Protein AF-A0A1L3GST9-F1 (afdb_monomer)

Structure (mmCIF, N/CA/C/O backbone):
data_AF-A0A1L3GST9-F1
#
_entry.id   AF-A0A1L3GST9-F1
#
loop_
_atom_site.group_PDB
_atom_site.id
_atom_site.type_symbol
_atom_site.label_atom_id
_atom_site.label_alt_id
_atom_site.label_comp_id
_atom_site.label_asym_id
_atom_site.label_entity_id
_atom_site.label_seq_id
_atom_site.pdbx_PDB_ins_code
_atom_site.Cartn_x
_atom_site.Cartn_y
_atom_site.Cartn_z
_atom_site.occupancy
_atom_site.B_iso_or_equiv
_atom_site.auth_seq_id
_atom_site.auth_comp_id
_atom_site.auth_asym_id
_atom_site.auth_atom_id
_atom_site.pdbx_PDB_model_num
ATOM 1 N N . MET A 1 1 ? -73.552 -13.296 5.501 1.00 40.88 1 MET A N 1
ATOM 2 C CA . MET A 1 1 ? -72.297 -13.617 6.213 1.00 40.88 1 MET A CA 1
ATOM 3 C C . MET A 1 1 ? -71.156 -13.003 5.414 1.00 40.88 1 MET A C 1
ATOM 5 O O . MET A 1 1 ? -70.716 -13.596 4.442 1.00 40.88 1 MET A O 1
ATOM 9 N N . LEU A 1 2 ? -70.799 -11.754 5.726 1.00 37.47 2 LEU A N 1
ATOM 10 C CA . LEU A 1 2 ? -69.768 -10.980 5.027 1.00 37.47 2 LEU A CA 1
ATOM 11 C C . LEU A 1 2 ? -68.580 -10.862 5.994 1.00 37.47 2 LEU A C 1
ATOM 13 O O . LEU A 1 2 ? -68.725 -10.258 7.054 1.00 37.47 2 LEU A O 1
ATOM 17 N N . PHE A 1 3 ? -67.454 -11.507 5.686 1.00 41.34 3 PHE A N 1
ATOM 18 C CA . PHE A 1 3 ? -66.240 -11.423 6.501 1.00 41.34 3 PHE A CA 1
ATOM 19 C C . PHE A 1 3 ? -65.497 -10.120 6.185 1.00 41.34 3 PHE A C 1
ATOM 21 O O . PHE A 1 3 ? -65.049 -9.914 5.059 1.00 41.34 3 PHE A O 1
ATOM 28 N N . LEU A 1 4 ? -65.355 -9.255 7.191 1.00 44.59 4 LEU A N 1
ATOM 29 C CA . LEU A 1 4 ? -64.381 -8.166 7.203 1.00 44.59 4 LEU A CA 1
ATOM 30 C C . LEU A 1 4 ? -62.988 -8.781 7.389 1.00 44.59 4 LEU A C 1
ATOM 32 O O . LEU A 1 4 ? -62.712 -9.386 8.423 1.00 44.59 4 LEU A O 1
ATOM 36 N N . ILE A 1 5 ? -62.127 -8.658 6.379 1.00 48.44 5 ILE A N 1
ATOM 37 C CA . ILE A 1 5 ? -60.705 -8.987 6.508 1.00 48.44 5 ILE A CA 1
ATOM 38 C C . ILE A 1 5 ? -60.029 -7.782 7.157 1.00 48.44 5 ILE A C 1
ATOM 40 O O . ILE A 1 5 ? -59.887 -6.726 6.544 1.00 48.44 5 ILE A O 1
ATOM 44 N N . ASP A 1 6 ? -59.643 -7.958 8.414 1.00 48.09 6 ASP A N 1
ATOM 45 C CA . ASP A 1 6 ? -58.938 -6.969 9.218 1.00 48.09 6 ASP A CA 1
ATOM 46 C C . ASP A 1 6 ? -57.454 -6.955 8.803 1.00 48.09 6 ASP A C 1
ATOM 48 O O . ASP A 1 6 ? -56.674 -7.851 9.141 1.00 48.09 6 ASP A O 1
ATOM 52 N N . PHE A 1 7 ? -57.065 -5.980 7.980 1.00 50.00 7 PHE A N 1
ATOM 53 C CA . PHE A 1 7 ? -55.691 -5.842 7.496 1.00 50.00 7 PHE A CA 1
ATOM 54 C C . PHE A 1 7 ? -54.840 -5.151 8.570 1.00 50.00 7 PHE A C 1
ATOM 56 O O . PHE A 1 7 ? -54.807 -3.925 8.672 1.00 50.00 7 PHE A O 1
ATOM 63 N N . LYS A 1 8 ? -54.114 -5.933 9.378 1.00 48.69 8 LYS A N 1
ATOM 64 C CA . LYS A 1 8 ? -53.046 -5.395 10.235 1.00 48.69 8 LYS A CA 1
ATOM 65 C C . LYS A 1 8 ? -51.808 -5.099 9.379 1.00 48.69 8 LYS A C 1
ATOM 67 O O . LYS A 1 8 ? -51.246 -6.039 8.815 1.00 48.69 8 LYS A O 1
ATOM 72 N N . PRO A 1 9 ? -51.334 -3.843 9.288 1.00 52.81 9 PRO A N 1
ATOM 73 C CA . PRO A 1 9 ? -50.080 -3.560 8.607 1.00 52.81 9 PRO A CA 1
ATOM 74 C C . PRO A 1 9 ? -48.934 -4.252 9.353 1.00 52.81 9 PRO A C 1
ATOM 76 O O . PRO A 1 9 ? -48.746 -4.064 10.557 1.00 52.81 9 PRO A O 1
ATOM 79 N N . SER A 1 10 ? -48.184 -5.087 8.631 1.00 56.25 10 SER A N 1
ATOM 80 C CA . SER A 1 10 ? -46.943 -5.682 9.123 1.00 56.25 10 SER A CA 1
ATOM 81 C C . SER A 1 10 ? -45.974 -4.560 9.498 1.00 56.25 10 SER A C 1
ATOM 83 O O . SER A 1 10 ? -45.770 -3.636 8.707 1.00 56.25 10 SER A O 1
ATOM 85 N N . LYS A 1 11 ? -45.395 -4.622 10.705 1.00 52.72 11 LYS A N 1
ATOM 86 C CA . LYS A 1 11 ? -44.333 -3.705 11.135 1.00 52.72 11 LYS A CA 1
ATOM 87 C C . LYS A 1 11 ? -43.232 -3.732 10.077 1.00 52.72 11 LYS A C 1
ATOM 89 O O . LYS A 1 11 ? -42.603 -4.767 9.872 1.00 52.72 11 LYS A O 1
ATOM 94 N N . ILE A 1 12 ? -43.015 -2.598 9.411 1.00 55.97 12 ILE A N 1
ATOM 95 C CA . ILE A 1 12 ? -41.838 -2.376 8.573 1.00 55.97 12 ILE A CA 1
ATOM 96 C C . ILE A 1 12 ? -40.638 -2.666 9.475 1.00 55.97 12 ILE A C 1
ATOM 98 O O . ILE A 1 12 ? -40.471 -1.999 10.495 1.00 55.97 12 ILE A O 1
ATOM 102 N N . ALA A 1 13 ? -39.871 -3.712 9.163 1.00 54.25 13 ALA A N 1
ATOM 103 C CA . ALA A 1 13 ? -38.639 -4.002 9.878 1.00 54.25 13 ALA A CA 1
ATOM 104 C C . ALA A 1 13 ? -37.760 -2.751 9.791 1.00 54.25 13 ALA A C 1
ATOM 106 O O . ALA A 1 13 ? -37.433 -2.311 8.688 1.00 54.25 13 ALA A O 1
ATOM 107 N N . GLU A 1 14 ? -37.442 -2.148 10.938 1.00 47.62 14 GLU A N 1
ATOM 108 C CA . GLU A 1 14 ? -36.508 -1.029 10.997 1.00 47.62 14 GLU A CA 1
ATOM 109 C C . GLU A 1 14 ? -35.222 -1.465 10.296 1.00 47.62 14 GLU A C 1
ATOM 111 O O . GLU A 1 14 ? -34.584 -2.448 10.680 1.00 47.62 14 GLU A O 1
ATOM 116 N N . SER A 1 15 ? -34.876 -0.783 9.203 1.00 52.03 15 SER A N 1
ATOM 117 C CA . SER A 1 15 ? -33.619 -1.029 8.514 1.00 52.03 15 SER A CA 1
ATOM 118 C C . SER A 1 15 ? -32.499 -0.734 9.502 1.00 52.03 15 SER A C 1
ATOM 120 O O . SER A 1 15 ? -32.321 0.425 9.880 1.00 52.03 15 SER A O 1
ATOM 122 N N . VAL A 1 16 ? -31.766 -1.765 9.932 1.00 54.88 16 VAL A N 1
ATOM 123 C CA . VAL A 1 16 ? -30.568 -1.592 10.760 1.00 54.88 16 VAL A CA 1
ATOM 124 C C . VAL A 1 16 ? -29.688 -0.543 10.072 1.00 54.88 16 VAL A C 1
ATOM 126 O O . VAL A 1 16 ? -29.332 -0.747 8.906 1.00 54.88 16 VAL A O 1
ATOM 129 N N . PRO A 1 17 ? -29.373 0.592 10.726 1.00 61.78 17 PRO A N 1
ATOM 130 C CA . PRO A 1 17 ? -28.558 1.625 10.111 1.00 61.78 17 PRO A CA 1
ATOM 131 C C . PRO A 1 17 ? -27.224 1.016 9.686 1.00 61.78 17 PRO A C 1
ATOM 133 O O . PRO A 1 17 ? -26.491 0.475 10.515 1.00 61.78 17 PRO A O 1
ATOM 136 N N . VAL A 1 18 ? -26.917 1.070 8.388 1.00 77.31 18 VAL A N 1
ATOM 137 C CA . VAL A 1 18 ? -25.622 0.612 7.881 1.00 77.31 18 VAL A CA 1
ATOM 138 C C . VAL A 1 18 ? -24.562 1.519 8.489 1.00 77.31 18 VAL A C 1
ATOM 140 O O . VAL A 1 18 ? -24.526 2.717 8.201 1.00 77.31 18 VAL A O 1
ATOM 143 N N . ARG A 1 19 ? -23.719 0.955 9.356 1.00 87.50 19 ARG A N 1
ATOM 144 C CA . ARG A 1 19 ? -22.627 1.706 9.967 1.00 87.50 19 ARG A CA 1
ATOM 145 C C . ARG A 1 19 ? -21.649 2.179 8.887 1.00 87.50 19 ARG A C 1
ATOM 147 O O . ARG A 1 19 ? -21.351 1.420 7.960 1.00 87.50 19 ARG A O 1
ATOM 154 N N . PRO A 1 20 ? -21.164 3.428 8.965 1.00 94.75 20 PRO A N 1
ATOM 155 C CA . PRO A 1 20 ? -20.139 3.918 8.054 1.00 94.75 20 PRO A CA 1
ATOM 156 C C . PRO A 1 20 ? -18.857 3.103 8.227 1.00 94.75 20 PRO A C 1
ATOM 158 O O . PRO A 1 20 ? -18.405 2.876 9.351 1.00 94.75 20 PRO A O 1
ATOM 161 N N . ARG A 1 21 ? -18.266 2.681 7.108 1.00 96.94 21 ARG A N 1
ATOM 162 C CA . ARG A 1 21 ? -17.076 1.823 7.106 1.00 96.94 21 ARG A CA 1
ATOM 163 C C . ARG A 1 21 ? -15.850 2.584 6.637 1.00 96.94 21 ARG A C 1
ATOM 165 O O . ARG A 1 21 ? -15.916 3.312 5.654 1.00 96.94 21 ARG A O 1
ATOM 172 N N . MET A 1 22 ? -14.708 2.394 7.271 1.00 97.88 22 MET A N 1
ATOM 173 C CA . MET A 1 22 ? -13.450 2.942 6.766 1.00 97.88 22 MET A CA 1
ATOM 174 C C . MET A 1 22 ? -12.370 1.876 6.721 1.00 97.88 22 MET A C 1
ATOM 176 O O . MET A 1 22 ? -12.346 0.986 7.561 1.00 97.88 22 MET A O 1
ATOM 180 N N . ALA A 1 23 ? -11.470 1.980 5.753 1.00 98.62 23 ALA A N 1
ATOM 181 C CA . ALA A 1 23 ? -10.267 1.165 5.707 1.00 98.62 23 ALA A CA 1
ATOM 182 C C . ALA A 1 23 ? -9.056 2.061 5.926 1.00 98.62 23 ALA A C 1
ATOM 184 O O . ALA A 1 23 ? -9.004 3.183 5.415 1.00 98.62 23 ALA A O 1
ATOM 185 N N . ILE A 1 24 ? -8.092 1.554 6.682 1.00 98.81 24 ILE A N 1
ATOM 186 C CA . ILE A 1 24 ? -6.773 2.158 6.831 1.00 98.81 24 ILE A CA 1
ATOM 187 C C . ILE A 1 24 ? -5.774 1.135 6.318 1.00 98.81 24 ILE A C 1
ATOM 189 O O . ILE A 1 24 ? -5.772 -0.010 6.767 1.00 98.81 24 ILE A O 1
ATOM 193 N N . ILE A 1 25 ? -4.948 1.555 5.376 1.00 98.94 25 ILE A N 1
ATOM 194 C CA . ILE A 1 25 ? -3.821 0.791 4.861 1.00 98.94 25 ILE A CA 1
ATOM 195 C C . ILE A 1 25 ? -2.546 1.345 5.494 1.00 98.94 25 ILE A C 1
ATOM 197 O O . ILE A 1 25 ? -2.350 2.561 5.502 1.00 98.94 25 ILE A O 1
ATOM 201 N N . MET A 1 26 ? -1.698 0.449 5.993 1.00 98.88 26 MET A N 1
ATOM 202 C CA . MET A 1 26 ? -0.335 0.764 6.401 1.00 98.88 26 MET A CA 1
ATOM 203 C C . MET A 1 26 ? 0.641 0.321 5.306 1.00 98.88 26 MET A C 1
ATOM 205 O O . MET A 1 26 ? 0.872 -0.880 5.153 1.00 98.88 26 MET A O 1
ATOM 209 N N . ASP A 1 27 ? 1.191 1.286 4.579 1.00 98.88 27 ASP A N 1
ATOM 210 C CA . ASP A 1 27 ? 2.219 1.103 3.552 1.00 98.88 27 ASP A CA 1
ATOM 211 C C . ASP A 1 27 ? 3.613 0.885 4.171 1.00 98.88 27 ASP A C 1
ATOM 213 O O . ASP A 1 27 ? 3.796 0.984 5.382 1.00 98.88 27 ASP A O 1
ATOM 217 N N . ASP A 1 28 ? 4.605 0.573 3.336 1.00 98.56 28 ASP A N 1
ATOM 218 C CA . ASP A 1 28 ? 6.031 0.461 3.691 1.00 98.56 28 ASP A CA 1
ATOM 219 C C . ASP A 1 28 ? 6.388 -0.532 4.817 1.00 98.56 28 ASP A C 1
ATOM 221 O O . ASP A 1 28 ? 7.446 -0.443 5.451 1.00 98.56 28 ASP A O 1
ATOM 225 N N . LEU A 1 29 ? 5.543 -1.534 5.067 1.00 98.75 29 LEU A N 1
ATOM 226 C CA . LEU A 1 29 ? 5.877 -2.609 5.999 1.00 98.75 29 LEU A CA 1
ATOM 227 C C . LEU A 1 29 ? 6.873 -3.605 5.382 1.00 98.75 29 LEU A C 1
ATOM 229 O O . LEU A 1 29 ? 6.988 -3.745 4.165 1.00 98.75 29 LEU A O 1
ATOM 233 N N . GLY A 1 30 ? 7.562 -4.352 6.250 1.00 98.00 30 GLY A N 1
ATOM 234 C CA . GLY A 1 30 ? 8.452 -5.456 5.864 1.00 98.00 30 GLY A CA 1
ATOM 235 C C . GLY A 1 30 ? 9.944 -5.201 6.097 1.00 98.00 30 GLY A C 1
ATOM 236 O O . GLY A 1 30 ? 10.728 -6.149 6.099 1.00 98.00 30 GLY A O 1
ATOM 237 N N . HIS A 1 31 ? 10.361 -3.964 6.380 1.00 97.62 31 HIS A N 1
ATOM 238 C CA . HIS A 1 31 ? 11.748 -3.682 6.781 1.00 97.62 31 HIS A CA 1
ATOM 239 C C . HIS A 1 31 ? 12.118 -4.341 8.115 1.00 97.62 31 HIS A C 1
ATOM 241 O O . HIS A 1 31 ? 13.239 -4.810 8.305 1.00 97.62 31 HIS A O 1
ATOM 247 N N . GLU A 1 32 ? 11.164 -4.384 9.039 1.00 97.69 32 GLU A N 1
ATOM 248 C CA . GLU A 1 32 ? 11.345 -4.832 10.412 1.00 97.69 32 GLU A CA 1
ATOM 249 C C . GLU A 1 32 ? 9.995 -5.337 10.984 1.00 97.69 32 GLU A C 1
ATOM 251 O O . GLU A 1 32 ? 8.976 -5.288 10.294 1.00 97.69 32 GLU A O 1
ATOM 256 N N . THR A 1 33 ? 9.966 -5.896 12.203 1.00 98.25 33 THR A N 1
ATOM 257 C CA . THR A 1 33 ? 8.755 -6.555 12.765 1.00 98.25 33 THR A CA 1
ATOM 258 C C . THR A 1 33 ? 8.060 -5.794 13.900 1.00 98.25 33 THR A C 1
ATOM 260 O O . THR A 1 33 ? 6.928 -6.122 14.249 1.00 98.25 33 THR A O 1
ATOM 263 N N . HIS A 1 34 ? 8.708 -4.805 14.504 1.00 98.19 34 HIS A N 1
ATOM 264 C CA . HIS A 1 34 ? 8.211 -3.967 15.592 1.00 98.19 34 HIS A CA 1
ATOM 265 C C . HIS A 1 34 ? 6.953 -3.188 15.206 1.00 98.19 34 HIS A C 1
ATOM 267 O O . HIS A 1 34 ? 5.980 -3.216 15.958 1.00 98.19 34 HIS A O 1
ATOM 273 N N . SER A 1 35 ? 6.928 -2.553 14.034 1.00 97.69 35 SER A N 1
ATOM 274 C CA . SER A 1 35 ? 5.760 -1.809 13.545 1.00 97.69 35 SER A CA 1
ATOM 275 C C . SER A 1 35 ? 4.567 -2.736 13.339 1.00 97.69 35 SER A C 1
ATOM 277 O O . SER A 1 35 ? 3.457 -2.432 13.769 1.00 97.69 35 SER A O 1
ATOM 279 N N . ALA A 1 36 ? 4.813 -3.922 12.773 1.00 98.00 36 ALA A N 1
ATOM 280 C CA . ALA A 1 36 ? 3.795 -4.955 12.606 1.00 98.00 36 ALA A CA 1
ATOM 281 C C . ALA A 1 36 ? 3.218 -5.422 13.954 1.00 98.00 36 ALA A C 1
ATOM 283 O O . ALA A 1 36 ? 2.001 -5.480 14.113 1.00 98.00 36 ALA A O 1
ATOM 284 N N . LYS A 1 37 ? 4.078 -5.695 14.947 1.00 98.50 37 LYS A N 1
ATOM 2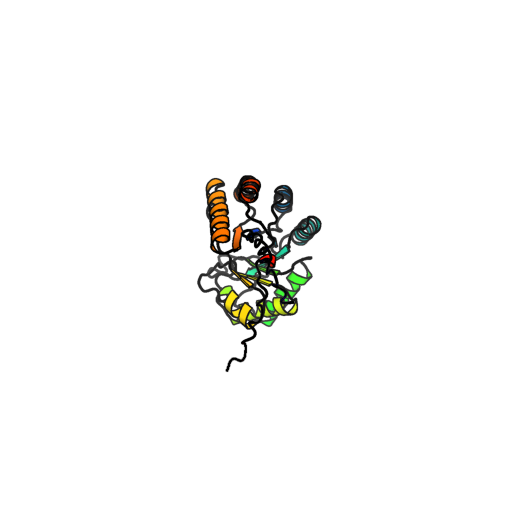85 C CA . LYS A 1 37 ? 3.653 -6.058 16.312 1.00 98.50 37 LYS A CA 1
ATOM 286 C C . LYS A 1 37 ? 2.858 -4.935 16.971 1.00 98.50 37 LYS A C 1
ATOM 288 O O . LYS A 1 37 ? 1.790 -5.178 17.512 1.00 98.50 37 LYS A O 1
ATOM 293 N N . THR A 1 38 ? 3.326 -3.697 16.838 1.00 98.12 38 THR A N 1
ATOM 294 C CA . THR A 1 38 ? 2.656 -2.527 17.415 1.00 98.12 38 THR A CA 1
ATOM 295 C C . THR A 1 38 ? 1.265 -2.323 16.817 1.00 98.12 38 THR A C 1
ATOM 297 O O . THR A 1 38 ? 0.331 -2.006 17.547 1.00 98.12 38 THR A O 1
ATOM 300 N N . LEU A 1 39 ? 1.097 -2.538 15.510 1.00 97.69 39 LEU A N 1
ATOM 301 C CA . LEU A 1 39 ? -0.210 -2.495 14.849 1.00 97.69 39 LEU A CA 1
ATOM 302 C C . LEU A 1 39 ? -1.167 -3.578 15.343 1.00 97.69 39 LEU A C 1
ATOM 304 O O . LEU A 1 39 ? -2.350 -3.296 15.546 1.00 97.69 39 LEU A O 1
ATOM 308 N N . ILE A 1 40 ? -0.654 -4.787 15.563 1.00 97.88 40 ILE A N 1
ATOM 309 C CA . ILE A 1 40 ? -1.420 -5.890 16.152 1.00 97.88 40 ILE A CA 1
ATOM 310 C C . ILE A 1 40 ? -1.867 -5.520 17.574 1.00 97.88 40 ILE A C 1
ATOM 312 O O . ILE A 1 40 ? -3.043 -5.664 17.907 1.00 97.88 40 ILE A O 1
ATOM 316 N N . ASP A 1 41 ? -0.975 -4.933 18.373 1.00 97.69 41 ASP A N 1
ATOM 317 C CA . ASP A 1 41 ? -1.270 -4.497 19.744 1.00 97.69 41 ASP A CA 1
ATOM 318 C C . ASP A 1 41 ? -2.283 -3.339 19.814 1.00 97.69 41 ASP A C 1
ATOM 320 O O . ASP A 1 41 ? -2.941 -3.152 20.836 1.00 97.69 41 ASP A O 1
ATOM 324 N N . ILE A 1 42 ? -2.418 -2.532 18.754 1.00 96.88 42 ILE A N 1
ATOM 325 C CA . ILE A 1 42 ? -3.437 -1.469 18.666 1.00 96.88 42 ILE A CA 1
ATOM 326 C C . ILE A 1 42 ? -4.846 -2.063 18.457 1.00 96.88 42 ILE A C 1
ATOM 328 O O . ILE A 1 42 ? -5.845 -1.411 18.776 1.00 96.88 42 ILE A O 1
ATOM 332 N N . GLN A 1 43 ? -4.950 -3.301 17.955 1.00 95.00 43 GLN A N 1
ATOM 333 C CA . GLN A 1 43 ? -6.220 -4.005 17.717 1.00 95.00 43 GLN A CA 1
ATOM 334 C C . GLN A 1 43 ? -7.203 -3.216 16.833 1.00 95.00 43 GLN A C 1
ATOM 336 O O . GLN A 1 43 ? -8.423 -3.220 17.037 1.00 95.00 43 GLN A O 1
ATOM 341 N N . LEU A 1 44 ? -6.662 -2.500 15.848 1.00 94.88 44 LEU A N 1
ATOM 342 C CA . LEU A 1 44 ? -7.422 -1.834 14.797 1.00 94.88 44 LEU A CA 1
ATOM 343 C C . LEU A 1 44 ? -7.216 -2.617 13.495 1.00 94.88 44 LEU A C 1
ATOM 345 O O . LEU A 1 44 ? -6.059 -2.843 13.154 1.00 94.88 44 LEU A O 1
ATOM 349 N N . PRO A 1 45 ? -8.267 -3.024 12.761 1.00 95.69 45 PRO A N 1
ATOM 350 C CA . PRO A 1 45 ? -8.157 -3.912 11.598 1.00 95.69 45 PRO A CA 1
ATOM 351 C C . PRO A 1 45 ? -7.655 -3.170 10.348 1.00 95.69 45 PRO A C 1
ATOM 353 O O . PRO A 1 45 ? -8.374 -2.998 9.363 1.00 95.69 45 PRO A O 1
ATOM 356 N N . VAL A 1 46 ? -6.412 -2.693 10.406 1.00 98.12 46 VAL A N 1
ATOM 357 C CA . VAL A 1 46 ? -5.713 -2.086 9.271 1.00 98.12 46 VAL A CA 1
ATOM 358 C C . VAL A 1 46 ? -5.343 -3.150 8.232 1.00 98.12 46 VAL A C 1
ATOM 360 O O . VAL A 1 46 ? -5.215 -4.331 8.544 1.00 98.12 46 VAL A O 1
ATOM 363 N N . THR A 1 47 ? -5.153 -2.744 6.982 1.00 98.88 47 THR A N 1
ATOM 364 C CA . THR A 1 47 ? -4.597 -3.602 5.925 1.00 98.88 47 THR A CA 1
ATOM 365 C C . THR A 1 47 ? -3.087 -3.400 5.847 1.00 98.88 47 THR A C 1
ATOM 367 O O . THR A 1 47 ? -2.623 -2.262 5.826 1.00 98.88 47 THR A O 1
ATOM 370 N N . PHE A 1 48 ? -2.320 -4.486 5.808 1.00 98.88 48 PHE A N 1
ATOM 371 C CA . PHE A 1 48 ? -0.859 -4.461 5.767 1.00 98.88 48 PHE A CA 1
ATOM 372 C C . PHE A 1 48 ? -0.389 -4.444 4.309 1.00 98.88 48 PHE A C 1
ATOM 374 O O . PHE A 1 48 ? -0.579 -5.436 3.606 1.00 98.88 48 PHE A O 1
ATOM 381 N N . ALA A 1 49 ? 0.236 -3.354 3.862 1.00 98.88 49 ALA A N 1
ATOM 382 C CA . ALA A 1 49 ? 0.906 -3.273 2.566 1.00 98.88 49 ALA A CA 1
ATOM 383 C C . ALA A 1 49 ? 2.414 -3.469 2.754 1.00 98.88 49 ALA A C 1
ATOM 385 O O . ALA A 1 49 ? 3.086 -2.678 3.417 1.00 98.88 49 ALA A O 1
ATOM 386 N N . ILE A 1 50 ? 2.944 -4.558 2.199 1.00 98.94 50 ILE A N 1
ATOM 387 C CA . ILE A 1 50 ? 4.316 -5.003 2.465 1.00 98.94 50 ILE A CA 1
ATOM 388 C C . ILE A 1 50 ? 5.167 -4.871 1.204 1.00 98.94 50 ILE A C 1
ATOM 390 O O . ILE A 1 50 ? 4.802 -5.395 0.148 1.00 98.94 50 ILE A O 1
ATOM 394 N N . LEU A 1 51 ? 6.321 -4.214 1.329 1.00 98.75 51 LEU A N 1
ATOM 395 C CA . LEU A 1 51 ? 7.316 -4.108 0.263 1.00 98.75 51 LEU A CA 1
ATOM 396 C C . LEU A 1 51 ? 7.996 -5.471 0.041 1.00 98.75 51 LEU A C 1
ATOM 398 O O . LEU A 1 51 ? 8.550 -6.034 0.993 1.00 98.75 51 LEU A O 1
ATOM 402 N N . PRO A 1 52 ? 8.018 -6.005 -1.193 1.00 97.94 52 PRO A N 1
ATOM 403 C CA . PRO A 1 52 ? 8.418 -7.390 -1.440 1.00 97.94 52 PRO A CA 1
ATOM 404 C C . PRO A 1 52 ? 9.904 -7.664 -1.205 1.00 97.94 52 PRO A C 1
ATOM 406 O O . PRO A 1 52 ? 10.265 -8.744 -0.754 1.00 97.94 52 PRO A O 1
ATOM 409 N N . TYR A 1 53 ? 10.772 -6.687 -1.476 1.00 96.00 53 TYR A N 1
ATOM 410 C CA . TYR A 1 53 ? 12.229 -6.852 -1.403 1.00 96.00 53 TYR A CA 1
ATOM 411 C C . TYR A 1 53 ? 12.796 -6.746 0.021 1.00 96.00 53 TYR A C 1
ATOM 413 O O . TYR A 1 53 ? 14.008 -6.827 0.225 1.00 96.00 53 TYR A O 1
ATOM 421 N N . THR A 1 54 ? 11.953 -6.476 1.0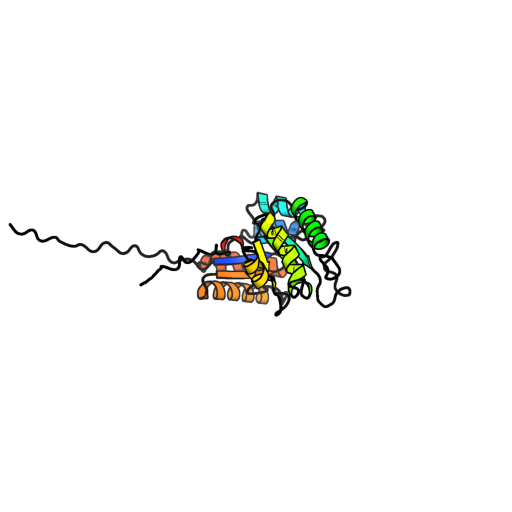18 1.00 97.62 54 THR A N 1
ATOM 422 C CA . THR A 1 54 ? 12.417 -6.156 2.369 1.00 97.62 54 THR A CA 1
ATOM 423 C C . THR A 1 54 ? 12.741 -7.408 3.183 1.00 97.62 54 THR A C 1
ATOM 425 O O . THR A 1 54 ? 12.096 -8.449 3.067 1.00 97.62 54 THR A O 1
ATOM 428 N N . ALA A 1 55 ? 13.751 -7.307 4.054 1.00 96.62 55 ALA A N 1
ATOM 429 C CA . ALA A 1 55 ? 14.324 -8.457 4.759 1.00 96.62 55 ALA A CA 1
ATOM 430 C C . ALA A 1 55 ? 13.328 -9.225 5.649 1.00 96.62 55 ALA A C 1
ATOM 432 O O . ALA A 1 55 ? 13.527 -10.411 5.912 1.00 96.62 55 ALA A O 1
ATOM 433 N N . GLN A 1 56 ? 12.272 -8.566 6.137 1.00 98.50 56 GLN A N 1
ATOM 434 C CA . GLN A 1 56 ? 11.247 -9.171 6.989 1.00 98.50 56 GLN A CA 1
ATOM 435 C C . GLN A 1 56 ? 9.893 -9.321 6.285 1.00 98.50 56 GLN A C 1
ATOM 437 O O . GLN A 1 56 ? 8.931 -9.688 6.958 1.00 98.50 56 GLN A O 1
ATOM 442 N N . ALA A 1 57 ? 9.793 -9.115 4.963 1.00 98.50 57 ALA A N 1
ATOM 443 C CA . ALA A 1 57 ? 8.527 -9.143 4.221 1.00 98.50 57 ALA A CA 1
ATOM 444 C C . ALA A 1 57 ? 7.684 -10.396 4.528 1.00 98.50 57 ALA A C 1
ATOM 446 O O . ALA A 1 57 ? 6.564 -10.304 5.036 1.00 98.50 57 ALA A O 1
ATOM 447 N N . GLY A 1 58 ? 8.259 -11.588 4.332 1.00 98.62 58 GLY A N 1
ATOM 448 C CA . GLY A 1 58 ? 7.571 -12.854 4.604 1.00 98.62 58 GLY A CA 1
ATOM 449 C C . GLY A 1 58 ? 7.261 -13.092 6.089 1.00 98.62 58 GLY A C 1
ATOM 450 O O . GLY A 1 58 ? 6.250 -13.716 6.419 1.00 98.62 58 GLY A O 1
ATOM 451 N N . THR A 1 59 ? 8.104 -12.596 6.999 1.00 98.69 59 THR A N 1
ATOM 452 C CA . THR A 1 59 ? 7.874 -12.688 8.451 1.00 98.69 59 THR A CA 1
ATOM 453 C C . THR A 1 59 ? 6.705 -11.805 8.875 1.00 98.69 59 THR A C 1
ATOM 455 O O . THR A 1 59 ? 5.826 -12.272 9.598 1.00 98.69 59 THR A O 1
ATOM 458 N N . VAL A 1 60 ? 6.656 -10.562 8.392 1.00 98.81 60 VAL A N 1
ATOM 459 C CA . VAL A 1 60 ? 5.563 -9.620 8.655 1.00 98.81 60 VAL A CA 1
ATOM 460 C C . VAL A 1 60 ? 4.252 -10.136 8.065 1.00 98.81 60 VAL A C 1
ATOM 462 O O . VAL A 1 60 ? 3.244 -10.121 8.765 1.00 98.81 60 VAL A O 1
ATOM 465 N N . ALA A 1 61 ? 4.267 -10.678 6.844 1.00 98.81 61 ALA A N 1
ATOM 466 C CA . ALA A 1 61 ? 3.082 -11.265 6.218 1.00 98.81 61 ALA A CA 1
ATOM 467 C C . ALA A 1 61 ? 2.508 -12.436 7.036 1.00 98.81 61 ALA A C 1
ATOM 469 O O . ALA A 1 61 ? 1.307 -12.477 7.307 1.00 98.81 61 ALA A O 1
ATOM 470 N N . ARG A 1 62 ? 3.366 -13.365 7.490 1.00 98.81 62 ARG A N 1
ATOM 471 C CA . ARG A 1 62 ? 2.962 -14.468 8.383 1.00 98.81 62 ARG A CA 1
ATOM 472 C C . ARG A 1 62 ? 2.387 -13.953 9.699 1.00 98.81 62 ARG A C 1
ATOM 474 O O . ARG A 1 62 ? 1.336 -14.429 10.116 1.00 98.81 62 ARG A O 1
ATOM 481 N N . LEU A 1 63 ? 3.061 -12.992 10.329 1.00 98.62 63 LEU A N 1
ATOM 482 C CA . LEU A 1 63 ? 2.639 -12.424 11.606 1.00 98.62 63 LEU A CA 1
ATOM 483 C C . LEU A 1 63 ? 1.268 -11.738 11.493 1.00 98.62 63 LEU A C 1
ATOM 485 O O . LEU A 1 63 ? 0.396 -11.984 12.325 1.00 98.62 63 LEU A O 1
ATOM 489 N N . ALA A 1 64 ? 1.065 -10.923 10.457 1.00 98.62 64 ALA A N 1
ATOM 490 C CA . ALA A 1 64 ? -0.204 -10.255 10.184 1.00 98.62 64 ALA A CA 1
ATOM 491 C C . ALA A 1 64 ? -1.331 -11.277 9.969 1.00 98.62 64 ALA A C 1
ATOM 493 O O . ALA A 1 64 ? -2.346 -11.239 10.667 1.00 98.62 64 ALA A O 1
ATOM 494 N N . HIS A 1 65 ? -1.114 -12.252 9.081 1.00 98.62 65 HIS A N 1
ATOM 495 C CA . HIS A 1 65 ? -2.107 -13.280 8.776 1.00 98.62 65 HIS A CA 1
ATOM 496 C C . HIS A 1 65 ? -2.500 -14.111 10.008 1.00 98.62 65 HIS A C 1
ATOM 498 O O . HIS A 1 65 ? -3.685 -14.316 10.262 1.00 98.62 65 HIS A O 1
ATOM 504 N N . GLN A 1 66 ? -1.523 -14.536 10.820 1.00 98.50 66 GLN A N 1
ATOM 505 C CA . GLN A 1 66 ? -1.764 -15.296 12.056 1.00 98.50 66 GLN A CA 1
ATOM 506 C C . GLN A 1 66 ? -2.594 -14.524 13.092 1.00 98.50 66 GLN A C 1
ATOM 508 O O . GLN A 1 66 ? -3.265 -15.146 13.911 1.00 98.50 66 GLN A O 1
ATOM 513 N N . ASN A 1 67 ? -2.573 -13.190 13.040 1.00 98.50 67 ASN A N 1
ATOM 514 C CA . ASN A 1 67 ? -3.362 -12.316 13.909 1.00 98.50 67 ASN A CA 1
ATOM 515 C C . ASN A 1 67 ? -4.649 -11.803 13.234 1.00 98.50 67 ASN A C 1
ATOM 517 O O . ASN A 1 67 ? -5.303 -10.908 13.762 1.00 98.50 67 ASN A O 1
ATOM 521 N N . GLY A 1 68 ? -5.031 -12.362 12.079 1.00 98.19 68 GLY A N 1
ATOM 522 C CA . GLY A 1 68 ? -6.287 -12.043 11.394 1.00 98.19 68 GLY A CA 1
ATOM 523 C C . GLY A 1 68 ? -6.271 -10.752 10.570 1.00 98.19 68 GLY A C 1
ATOM 524 O O . GLY A 1 68 ? -7.338 -10.251 10.217 1.00 98.19 68 GLY A O 1
ATOM 525 N N . TYR A 1 69 ? -5.092 -10.213 10.254 1.00 98.69 69 TYR A N 1
ATOM 526 C CA . TYR A 1 69 ? -4.949 -9.009 9.437 1.00 98.69 69 TYR A CA 1
ATOM 527 C C . TYR A 1 69 ? -4.881 -9.336 7.942 1.00 98.69 69 TYR A C 1
ATOM 529 O O . TYR A 1 69 ? -4.301 -10.342 7.527 1.00 98.69 69 TYR A O 1
ATOM 537 N N . GLU A 1 70 ? -5.466 -8.458 7.125 1.00 98.81 70 GLU A N 1
ATOM 538 C CA . GLU A 1 70 ? -5.384 -8.538 5.666 1.00 98.81 70 GLU A CA 1
ATOM 539 C C . GLU A 1 70 ? -4.005 -8.085 5.184 1.00 98.81 70 GLU A C 1
ATOM 541 O O . GLU A 1 70 ? -3.482 -7.073 5.652 1.00 98.81 70 GLU A O 1
ATOM 546 N N . VAL A 1 71 ? -3.434 -8.830 4.236 1.00 98.88 71 VAL A N 1
ATOM 547 C CA . VAL A 1 71 ? -2.103 -8.582 3.677 1.00 98.88 71 VAL A CA 1
ATOM 548 C C . VAL A 1 71 ? -2.222 -8.311 2.183 1.00 98.88 71 VAL A C 1
ATOM 550 O O . VAL A 1 71 ? -2.921 -9.020 1.456 1.00 98.88 71 VAL A O 1
ATOM 553 N N . MET A 1 72 ? -1.512 -7.296 1.706 1.00 98.81 72 MET A N 1
ATOM 554 C CA . MET A 1 72 ? -1.397 -6.979 0.291 1.00 98.81 72 MET A CA 1
ATOM 555 C C . MET A 1 72 ? 0.036 -6.593 -0.076 1.00 98.81 72 MET A C 1
ATOM 557 O O . MET A 1 72 ? 0.840 -6.204 0.774 1.00 98.81 72 MET A O 1
ATOM 561 N N . LEU A 1 73 ? 0.357 -6.733 -1.357 1.00 98.94 73 LEU A N 1
ATOM 562 C CA . LEU A 1 73 ? 1.661 -6.376 -1.895 1.00 98.94 73 LEU A CA 1
ATOM 563 C C . LEU A 1 73 ? 1.756 -4.854 -2.088 1.00 98.94 73 LEU A C 1
ATOM 565 O O . LEU A 1 73 ? 0.907 -4.268 -2.761 1.00 98.94 73 LEU A O 1
ATOM 569 N N . HIS A 1 74 ? 2.802 -4.229 -1.550 1.00 98.88 74 HIS A N 1
ATOM 570 C CA . HIS A 1 74 ? 3.131 -2.833 -1.831 1.00 98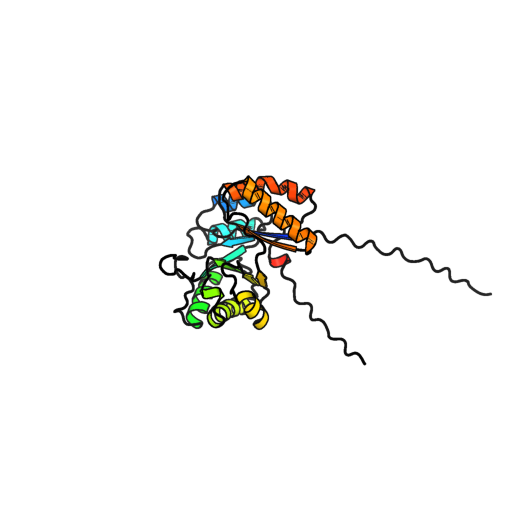.88 74 HIS A CA 1
ATOM 571 C C . HIS A 1 74 ? 4.117 -2.785 -3.000 1.00 98.88 74 HIS A C 1
ATOM 573 O O . HIS A 1 74 ? 5.294 -3.094 -2.845 1.00 98.88 74 HIS A O 1
ATOM 579 N N . ILE A 1 75 ? 3.607 -2.508 -4.198 1.00 98.88 75 ILE A N 1
ATOM 580 C CA . ILE A 1 75 ? 4.288 -2.745 -5.474 1.00 98.88 75 ILE A CA 1
ATOM 581 C C . ILE A 1 75 ? 5.199 -1.551 -5.803 1.00 98.88 75 ILE A C 1
ATOM 583 O O . ILE A 1 75 ? 4.668 -0.477 -6.100 1.00 98.88 75 ILE A O 1
ATOM 587 N N . PRO A 1 76 ? 6.536 -1.703 -5.810 1.00 98.81 76 PRO A N 1
ATOM 588 C CA . PRO A 1 76 ? 7.456 -0.629 -6.179 1.00 98.81 76 PRO A CA 1
ATOM 589 C C . PRO A 1 76 ? 7.301 -0.255 -7.654 1.00 98.81 76 PRO A C 1
ATOM 591 O O . PRO A 1 76 ? 7.422 -1.111 -8.531 1.00 98.81 76 PRO A O 1
ATOM 594 N N . MET A 1 77 ? 7.007 1.017 -7.929 1.00 98.81 77 MET A N 1
ATOM 595 C CA . MET A 1 77 ? 6.716 1.522 -9.275 1.00 98.81 77 MET A CA 1
ATOM 596 C C . MET A 1 77 ? 7.416 2.859 -9.548 1.00 98.81 77 MET A C 1
ATOM 598 O O . MET A 1 77 ? 7.519 3.705 -8.658 1.00 98.81 77 MET A O 1
ATOM 602 N N . GLU A 1 78 ? 7.829 3.088 -10.796 1.00 98.75 78 GLU A N 1
ATOM 603 C CA . GLU A 1 78 ? 8.569 4.288 -11.212 1.00 98.75 78 GLU A CA 1
ATOM 604 C C . GLU A 1 78 ? 7.826 5.609 -10.906 1.00 98.75 78 GLU A C 1
ATOM 606 O O . GLU A 1 78 ? 6.700 5.824 -11.381 1.00 98.75 78 GLU A O 1
ATOM 611 N N . PRO A 1 79 ? 8.441 6.535 -10.144 1.00 98.62 79 PRO A N 1
ATOM 612 C CA . PRO A 1 79 ? 7.984 7.909 -10.004 1.00 98.62 79 PRO A CA 1
ATOM 613 C C . PRO A 1 79 ? 8.521 8.794 -11.134 1.00 98.62 79 PRO A C 1
ATOM 615 O O . PRO A 1 79 ? 9.510 8.475 -11.784 1.00 98.62 79 PRO A O 1
ATOM 618 N N . GLN A 1 80 ? 7.936 9.980 -11.310 1.00 98.12 80 GLN A N 1
ATOM 619 C CA . GLN A 1 80 ? 8.392 10.951 -12.319 1.00 98.12 80 GLN A CA 1
ATOM 620 C C . GLN A 1 80 ? 9.878 11.334 -12.197 1.00 98.12 80 GLN A C 1
ATOM 622 O O . GLN A 1 80 ? 10.523 11.603 -13.204 1.00 98.12 80 GLN A O 1
ATOM 627 N N . ASN A 1 81 ? 10.433 11.316 -10.981 1.00 95.88 81 ASN A N 1
ATOM 628 C CA . ASN A 1 81 ? 11.812 11.728 -10.707 1.00 95.88 81 ASN A CA 1
ATOM 629 C C . ASN A 1 81 ? 12.815 10.558 -10.707 1.00 95.88 81 ASN A C 1
ATOM 631 O O . ASN A 1 81 ? 13.918 10.701 -10.181 1.00 95.88 81 ASN A O 1
ATOM 635 N N . TYR A 1 82 ? 12.453 9.392 -11.243 1.00 96.31 82 TYR A N 1
ATOM 636 C CA . TYR A 1 82 ? 13.385 8.275 -11.395 1.00 96.31 82 TYR A CA 1
ATOM 637 C C . TYR A 1 82 ? 14.517 8.630 -12.387 1.00 96.31 82 TYR A C 1
ATOM 639 O O . TYR A 1 82 ? 14.242 9.264 -13.409 1.00 96.31 82 TYR A O 1
ATOM 647 N N . PRO A 1 83 ? 15.788 8.253 -12.129 1.00 96.44 83 PRO A N 1
ATOM 648 C CA . PRO A 1 83 ? 16.278 7.432 -11.014 1.00 96.44 83 PRO A CA 1
ATOM 649 C C . PRO A 1 83 ? 16.728 8.221 -9.771 1.00 96.44 83 PRO A C 1
ATOM 651 O O . PRO A 1 83 ? 17.287 7.631 -8.854 1.00 96.44 83 PRO A O 1
ATOM 654 N N . ALA A 1 84 ? 16.521 9.542 -9.708 1.00 97.44 84 ALA A N 1
ATOM 655 C CA . ALA A 1 84 ? 16.929 10.335 -8.541 1.00 97.44 84 ALA A CA 1
ATOM 656 C C . ALA A 1 84 ? 16.146 9.960 -7.268 1.00 97.44 84 ALA A C 1
ATOM 658 O O . ALA A 1 84 ? 16.679 10.054 -6.164 1.00 97.44 84 ALA A O 1
ATOM 659 N N . ILE A 1 85 ? 14.892 9.526 -7.428 1.00 96.44 85 ILE A N 1
ATOM 660 C CA . ILE A 1 85 ? 14.113 8.853 -6.385 1.00 96.44 85 ILE A CA 1
ATOM 661 C C . ILE A 1 85 ? 13.899 7.405 -6.825 1.00 96.44 85 ILE A C 1
ATOM 663 O O . ILE A 1 85 ? 13.226 7.157 -7.827 1.00 96.44 85 ILE A O 1
ATOM 667 N N . ASP A 1 86 ? 14.476 6.474 -6.070 1.00 96.50 86 ASP A N 1
ATOM 668 C CA . ASP A 1 86 ? 14.436 5.039 -6.342 1.00 96.50 86 ASP A CA 1
ATOM 669 C C . ASP A 1 86 ? 13.364 4.346 -5.468 1.00 96.50 86 ASP A C 1
ATOM 671 O O . ASP A 1 86 ? 13.453 4.430 -4.239 1.00 96.50 86 ASP A O 1
ATOM 675 N N . PRO A 1 87 ? 12.359 3.667 -6.060 1.00 96.94 87 PRO A N 1
ATOM 676 C CA . PRO A 1 87 ? 11.355 2.876 -5.333 1.00 96.94 87 PRO A CA 1
ATOM 677 C C . PRO A 1 87 ? 11.905 1.598 -4.701 1.00 96.94 87 PRO A C 1
ATOM 679 O O . PRO A 1 87 ? 11.173 0.910 -3.993 1.00 96.94 87 PRO A O 1
ATOM 682 N N . GLY A 1 88 ? 13.156 1.249 -4.995 1.00 96.94 88 GLY A N 1
ATOM 683 C CA . GLY A 1 88 ? 13.837 0.091 -4.450 1.00 96.94 88 GLY A CA 1
ATOM 684 C C . GLY A 1 88 ? 14.015 -1.054 -5.453 1.00 96.94 88 GLY A C 1
ATOM 685 O O . GLY A 1 88 ? 13.599 -0.982 -6.613 1.00 96.94 88 GLY A O 1
ATOM 686 N N . PRO A 1 89 ? 14.670 -2.141 -5.011 1.00 96.88 89 PRO A N 1
ATOM 687 C CA . PRO A 1 89 ? 15.082 -3.234 -5.882 1.00 96.88 89 PRO A CA 1
ATOM 688 C C . PRO A 1 89 ? 13.931 -3.862 -6.674 1.00 96.88 89 PRO A C 1
ATOM 690 O O . PRO A 1 89 ? 12.897 -4.236 -6.118 1.00 96.88 89 PRO A O 1
ATOM 693 N N . GLY A 1 90 ? 14.157 -4.028 -7.979 1.00 96.12 90 GLY A N 1
ATOM 694 C CA . GLY A 1 90 ? 13.217 -4.683 -8.888 1.00 96.12 90 GLY A CA 1
ATOM 695 C C . GLY A 1 90 ? 11.981 -3.852 -9.229 1.00 96.12 90 GLY A C 1
ATOM 696 O O . GLY A 1 90 ? 11.037 -4.420 -9.767 1.00 96.12 90 GLY A O 1
ATOM 697 N N . ALA A 1 91 ? 11.958 -2.550 -8.910 1.00 98.31 91 ALA A N 1
ATOM 698 C CA . ALA A 1 91 ? 10.826 -1.681 -9.213 1.00 98.31 91 ALA A CA 1
ATOM 699 C C . ALA A 1 91 ? 10.344 -1.825 -10.660 1.00 98.31 91 ALA A C 1
ATOM 701 O O . ALA A 1 91 ? 11.138 -1.930 -11.596 1.00 98.31 91 ALA A O 1
ATOM 702 N N . LEU A 1 92 ? 9.024 -1.802 -10.830 1.00 98.75 92 LEU A N 1
ATOM 703 C CA . LEU A 1 92 ? 8.411 -1.772 -12.147 1.00 98.75 92 LEU A CA 1
ATOM 704 C C . LEU A 1 92 ? 8.708 -0.402 -12.762 1.00 98.75 92 LEU A C 1
ATOM 706 O O . LEU A 1 92 ? 8.308 0.626 -12.206 1.00 98.75 92 LEU A O 1
ATOM 710 N N . ILE A 1 93 ? 9.428 -0.391 -13.881 1.00 98.56 93 ILE A N 1
ATOM 711 C CA . ILE A 1 93 ? 9.876 0.828 -14.562 1.00 98.56 93 ILE A CA 1
ATOM 712 C C . ILE A 1 93 ? 9.392 0.879 -16.010 1.00 98.56 93 ILE A C 1
ATOM 714 O O . ILE A 1 93 ? 9.165 -0.148 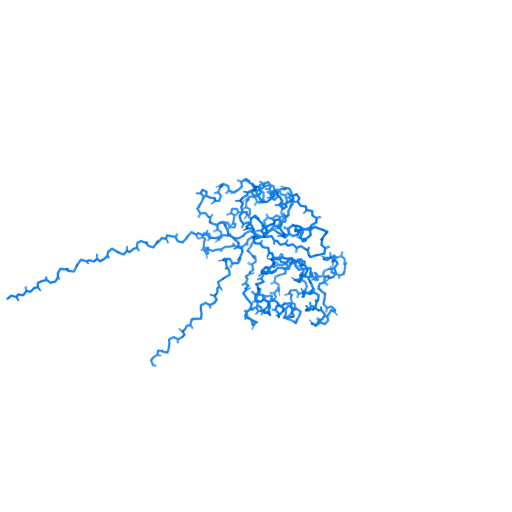-16.642 1.00 98.56 93 ILE A O 1
ATOM 718 N N . MET A 1 94 ? 9.261 2.090 -16.545 1.00 98.12 94 MET A N 1
ATOM 719 C CA . MET A 1 94 ? 8.705 2.403 -17.865 1.00 98.12 94 MET A CA 1
ATOM 720 C C . MET A 1 94 ? 9.503 1.815 -19.030 1.00 98.12 94 MET A C 1
ATOM 722 O O . MET A 1 94 ? 8.992 1.721 -20.141 1.00 98.12 94 MET A O 1
ATOM 726 N N . SER A 1 95 ? 10.773 1.471 -18.809 1.00 97.62 95 SER A N 1
ATOM 727 C CA . SER A 1 95 ? 11.618 0.829 -19.818 1.00 97.62 95 SER A CA 1
ATOM 728 C C . SER A 1 95 ? 11.415 -0.685 -19.906 1.00 97.62 95 SER A C 1
ATOM 730 O O . SER A 1 95 ? 11.950 -1.305 -20.826 1.00 97.62 95 SER A O 1
ATOM 732 N N . MET A 1 96 ? 10.679 -1.290 -18.968 1.00 98.31 96 MET A N 1
ATOM 733 C CA . MET A 1 96 ? 10.336 -2.708 -19.021 1.00 98.31 96 MET A CA 1
ATOM 734 C C . MET A 1 96 ? 9.244 -2.940 -20.058 1.00 98.31 96 MET A C 1
ATOM 736 O O . MET A 1 96 ? 8.255 -2.212 -20.113 1.00 98.31 96 MET A O 1
ATOM 740 N N . ASP A 1 97 ? 9.383 -4.008 -20.837 1.00 97.56 97 ASP A N 1
ATOM 741 C CA . ASP A 1 97 ? 8.258 -4.496 -21.621 1.00 97.56 97 ASP A CA 1
ATOM 742 C C . ASP A 1 97 ? 7.160 -5.090 -20.703 1.00 97.56 97 ASP A C 1
ATOM 744 O O . ASP A 1 97 ? 7.424 -5.466 -19.549 1.00 97.56 97 ASP A O 1
ATOM 748 N N . PRO A 1 98 ? 5.914 -5.219 -21.196 1.00 97.94 98 PRO A N 1
ATOM 749 C CA . PRO A 1 98 ? 4.814 -5.769 -20.409 1.00 97.94 98 PRO A CA 1
ATOM 750 C C . PRO A 1 98 ? 5.078 -7.165 -19.830 1.00 97.94 98 PRO A C 1
ATOM 752 O O . PRO A 1 98 ? 4.592 -7.479 -18.744 1.00 97.94 98 PRO A O 1
ATOM 755 N N . PHE A 1 99 ? 5.839 -8.021 -20.516 1.00 98.12 99 PHE A N 1
ATOM 756 C CA . PHE A 1 99 ? 6.123 -9.377 -20.044 1.00 98.12 99 PHE A CA 1
ATOM 757 C C . PHE A 1 99 ? 7.080 -9.359 -18.846 1.00 98.12 99 PHE A C 1
ATOM 759 O O . PHE A 1 99 ? 6.846 -10.064 -17.861 1.00 98.12 99 PHE A O 1
ATOM 766 N N . ALA A 1 100 ? 8.103 -8.507 -18.883 1.00 98.56 100 ALA A N 1
ATOM 767 C CA . ALA A 1 100 ? 9.008 -8.277 -17.767 1.00 98.56 100 ALA A CA 1
ATOM 768 C C . ALA A 1 100 ? 8.258 -7.723 -16.545 1.00 98.56 100 ALA A C 1
ATOM 770 O O . ALA A 1 100 ? 8.440 -8.242 -15.440 1.00 98.56 100 ALA A O 1
ATOM 771 N N . VAL A 1 101 ? 7.361 -6.743 -16.740 1.00 98.75 101 VAL A N 1
ATOM 772 C CA . VAL A 1 101 ? 6.499 -6.208 -15.666 1.00 98.75 101 VAL A CA 1
ATOM 773 C C . VAL A 1 101 ? 5.680 -7.325 -15.020 1.00 98.75 101 VAL A C 1
ATOM 775 O O . VAL A 1 101 ? 5.654 -7.466 -13.795 1.00 98.75 101 VAL A O 1
ATOM 778 N N . GLN A 1 102 ? 5.031 -8.156 -15.838 1.00 98.81 102 GLN A N 1
ATOM 779 C CA . GLN A 1 102 ? 4.209 -9.249 -15.334 1.00 98.81 102 GLN A CA 1
ATOM 780 C C . GLN A 1 102 ? 5.030 -10.304 -14.584 1.00 98.81 102 GLN A C 1
ATOM 782 O O . GLN A 1 102 ? 4.595 -10.778 -13.536 1.00 98.81 102 GLN A O 1
ATOM 787 N N . ASN A 1 103 ? 6.199 -10.689 -15.099 1.00 98.75 103 ASN A N 1
ATOM 788 C CA . ASN A 1 103 ? 7.041 -11.701 -14.463 1.00 98.75 103 ASN A CA 1
ATOM 789 C C . ASN A 1 103 ? 7.579 -11.229 -13.117 1.00 98.75 103 ASN A C 1
ATOM 791 O O . ASN A 1 103 ? 7.511 -11.986 -12.149 1.00 98.75 103 ASN A O 1
ATOM 795 N N . GLN A 1 104 ? 8.031 -9.977 -13.039 1.00 98.75 104 GLN A N 1
ATOM 796 C CA . GLN A 1 104 ? 8.492 -9.397 -11.783 1.00 98.75 104 GLN A CA 1
ATOM 797 C C . GLN A 1 104 ? 7.370 -9.373 -10.736 1.00 98.75 104 GLN A C 1
ATOM 799 O O . GLN A 1 104 ? 7.574 -9.770 -9.588 1.00 98.75 104 GLN A O 1
ATOM 804 N N . LEU A 1 105 ? 6.159 -8.977 -11.141 1.00 98.75 105 LEU A N 1
ATOM 805 C CA . LEU A 1 105 ? 5.001 -8.980 -10.253 1.00 98.75 105 LEU A CA 1
ATOM 806 C C . LEU A 1 105 ? 4.598 -10.400 -9.828 1.00 98.75 105 LEU A C 1
ATOM 808 O O . LEU A 1 105 ? 4.304 -10.625 -8.656 1.00 98.75 105 LEU A O 1
ATOM 812 N N . ARG A 1 106 ? 4.602 -11.377 -10.747 1.00 98.75 106 ARG A N 1
ATOM 813 C CA . ARG A 1 106 ? 4.321 -12.784 -10.413 1.00 98.75 106 ARG A CA 1
ATOM 814 C C . ARG A 1 106 ? 5.318 -13.314 -9.388 1.00 98.75 106 ARG A C 1
ATOM 816 O O . ARG A 1 106 ? 4.868 -13.925 -8.428 1.00 98.75 106 ARG A O 1
ATOM 823 N N . GLN A 1 107 ? 6.606 -13.020 -9.558 1.00 98.56 107 GLN A N 1
ATOM 824 C CA . GLN A 1 107 ? 7.648 -13.418 -8.617 1.00 98.56 107 GLN A CA 1
ATOM 825 C C . GLN A 1 107 ? 7.358 -12.896 -7.204 1.00 98.56 107 GLN A C 1
ATOM 827 O O . GLN A 1 107 ? 7.310 -13.682 -6.263 1.00 98.56 107 GLN A O 1
ATOM 832 N N . TRP A 1 108 ? 7.079 -11.599 -7.048 1.00 98.56 108 TRP A N 1
ATOM 833 C CA . TRP A 1 108 ? 6.760 -11.037 -5.731 1.00 98.56 108 TRP A CA 1
ATOM 834 C C . TRP A 1 108 ? 5.505 -11.644 -5.101 1.00 98.56 108 TRP A C 1
ATOM 836 O O . TRP A 1 108 ? 5.476 -11.875 -3.894 1.00 98.56 108 TRP A O 1
ATOM 846 N N . LEU A 1 109 ? 4.472 -11.917 -5.902 1.00 98.56 109 LEU A N 1
ATOM 847 C CA . LEU A 1 109 ? 3.243 -12.558 -5.424 1.00 98.56 109 LEU A CA 1
ATOM 848 C C . LEU A 1 109 ? 3.459 -14.025 -5.019 1.00 98.56 109 LEU A C 1
ATOM 850 O O . LEU A 1 109 ? 2.747 -14.513 -4.145 1.00 98.56 109 LEU A O 1
ATOM 854 N N . ASP A 1 110 ? 4.410 -14.722 -5.644 1.00 97.94 110 ASP A N 1
ATOM 855 C CA . ASP A 1 110 ? 4.772 -16.098 -5.285 1.00 97.94 110 ASP A CA 1
ATOM 856 C C . ASP A 1 110 ? 5.674 -16.142 -4.031 1.00 97.94 110 ASP A C 1
ATOM 858 O O . ASP A 1 110 ? 5.585 -17.079 -3.235 1.00 97.94 110 ASP A O 1
ATOM 862 N N . GLU A 1 111 ? 6.509 -15.121 -3.815 1.00 96.50 111 GLU A N 1
ATOM 863 C CA . GLU A 1 111 ? 7.420 -15.014 -2.664 1.00 96.50 111 GLU A CA 1
ATOM 864 C C . GLU A 1 111 ? 6.740 -14.498 -1.382 1.00 96.50 111 GLU A C 1
ATOM 866 O O . GLU A 1 111 ? 7.082 -14.938 -0.277 1.00 96.50 111 GLU A O 1
ATOM 871 N N . LEU A 1 112 ? 5.783 -13.569 -1.499 1.00 98.12 112 LEU A N 1
ATOM 872 C CA . LEU A 1 112 ? 5.113 -12.940 -0.359 1.00 98.12 112 LEU A CA 1
ATOM 873 C C . LEU A 1 112 ? 3.797 -13.669 -0.021 1.00 98.12 112 LEU A C 1
ATOM 875 O O . LEU A 1 112 ? 2.806 -13.524 -0.738 1.00 98.12 112 LEU A O 1
ATOM 879 N N . PRO A 1 113 ? 3.728 -14.436 1.082 1.00 97.94 113 PRO A N 1
ATOM 880 C CA . PRO A 1 113 ? 2.555 -15.252 1.371 1.00 97.94 113 PRO A CA 1
ATOM 881 C C . PRO A 1 113 ? 1.346 -14.409 1.805 1.00 97.94 113 PRO A C 1
ATOM 883 O O . PRO A 1 113 ? 1.488 -13.319 2.355 1.00 97.94 113 PRO A O 1
ATOM 886 N N . TYR A 1 114 ? 0.147 -14.974 1.632 1.00 98.56 114 TYR A N 1
ATOM 887 C CA . TYR A 1 114 ? -1.149 -14.435 2.092 1.00 98.56 114 TYR A CA 1
ATOM 888 C C . TYR A 1 114 ? -1.619 -13.125 1.448 1.00 98.56 114 TYR A C 1
ATOM 890 O O . TYR A 1 114 ? -2.648 -12.591 1.861 1.00 98.56 114 TYR A O 1
ATOM 898 N N . VAL A 1 115 ? -0.915 -12.618 0.435 1.00 98.44 115 VAL A N 1
ATOM 899 C CA . VAL A 1 115 ? -1.355 -11.437 -0.313 1.00 98.44 115 VAL A CA 1
ATOM 900 C C . VAL A 1 115 ? -2.683 -11.700 -1.026 1.00 98.44 115 VAL A C 1
ATOM 902 O O . VAL A 1 115 ? -2.854 -12.716 -1.700 1.00 98.44 115 VAL A O 1
ATOM 905 N N . VAL A 1 116 ? -3.630 -10.772 -0.891 1.00 98.62 116 VAL A N 1
ATOM 906 C CA . VAL A 1 116 ? -4.955 -10.839 -1.547 1.00 98.62 116 VAL A CA 1
ATOM 907 C C . VAL A 1 116 ? -5.197 -9.704 -2.550 1.00 98.62 116 VAL A C 1
ATOM 909 O O . VAL A 1 116 ? -6.226 -9.657 -3.227 1.00 98.62 116 VAL A O 1
ATOM 912 N N . GLY A 1 117 ? -4.235 -8.794 -2.672 1.00 98.75 117 GLY A N 1
ATOM 913 C CA . GLY A 1 117 ? -4.297 -7.596 -3.497 1.00 98.75 117 GLY A CA 1
ATOM 914 C C . GLY A 1 117 ? -2.950 -6.892 -3.554 1.00 98.75 117 GLY A C 1
ATOM 915 O O . GLY A 1 117 ? -1.952 -7.401 -3.034 1.00 98.75 117 GLY A O 1
ATOM 916 N N . GLY A 1 118 ? -2.935 -5.695 -4.129 1.00 98.75 118 GLY A N 1
ATOM 917 C CA . GLY A 1 118 ? -1.791 -4.799 -4.020 1.00 98.75 118 GLY A CA 1
ATOM 918 C C . GLY A 1 118 ? -2.140 -3.334 -4.240 1.00 98.75 118 GLY A C 1
ATOM 919 O O . GLY A 1 118 ? -3.209 -3.002 -4.755 1.00 98.75 118 GLY A O 1
ATOM 920 N N . ASN A 1 119 ? -1.222 -2.461 -3.854 1.00 98.88 119 ASN A N 1
ATOM 921 C CA . ASN A 1 119 ? -1.246 -1.034 -4.157 1.00 98.88 119 ASN A CA 1
ATOM 922 C C . ASN A 1 119 ? 0.121 -0.583 -4.670 1.00 98.88 119 ASN A C 1
ATOM 924 O O . ASN A 1 119 ? 1.104 -1.312 -4.562 1.00 98.88 119 ASN A O 1
ATOM 928 N N . ASN A 1 120 ? 0.195 0.612 -5.246 1.00 98.81 120 ASN A N 1
ATOM 929 C CA . ASN A 1 120 ? 1.463 1.167 -5.708 1.00 98.81 120 ASN A CA 1
ATOM 930 C C . ASN A 1 120 ? 2.244 1.839 -4.564 1.00 98.81 120 ASN A C 1
ATOM 932 O O . ASN A 1 120 ? 1.706 2.710 -3.874 1.00 98.81 120 ASN A O 1
ATOM 936 N N . HIS A 1 121 ? 3.521 1.475 -4.433 1.00 98.69 121 HIS A N 1
ATOM 937 C CA . HIS A 1 121 ? 4.562 2.246 -3.754 1.00 98.69 121 HIS A CA 1
ATOM 938 C C . HIS A 1 121 ? 5.161 3.227 -4.761 1.00 98.69 121 HIS A C 1
ATOM 940 O O . HIS A 1 121 ? 5.625 2.822 -5.831 1.00 98.69 121 HIS A O 1
ATOM 946 N N . MET A 1 122 ? 5.125 4.523 -4.447 1.00 98.25 122 MET A N 1
ATOM 947 C CA . MET A 1 122 ? 5.446 5.587 -5.405 1.00 98.25 122 MET A CA 1
ATOM 948 C C . MET A 1 122 ? 4.610 5.468 -6.697 1.00 98.25 122 MET A C 1
ATOM 950 O O . MET A 1 122 ? 3.386 5.580 -6.641 1.00 98.25 122 MET A O 1
ATOM 954 N N . GLY A 1 123 ? 5.219 5.286 -7.870 1.00 98.12 123 GLY A N 1
ATOM 955 C CA . GLY A 1 123 ? 4.493 5.032 -9.116 1.00 98.12 123 GLY A CA 1
ATOM 956 C C . GLY A 1 123 ? 3.866 6.249 -9.786 1.00 98.12 123 GLY A C 1
ATOM 957 O O . GLY A 1 123 ? 3.001 6.071 -10.639 1.00 98.12 123 GLY A O 1
ATOM 958 N N . SER A 1 124 ? 4.259 7.479 -9.436 1.00 98.38 124 SER A N 1
ATOM 959 C CA . SER A 1 124 ? 3.656 8.686 -10.029 1.00 98.38 124 SER A CA 1
ATOM 960 C C . SER A 1 124 ? 3.841 8.798 -11.545 1.00 98.38 124 SER A C 1
ATOM 962 O O . SER A 1 124 ? 3.115 9.565 -12.161 1.00 98.38 124 SER A O 1
ATOM 964 N N . ARG A 1 125 ? 4.767 8.042 -12.150 1.00 98.56 125 ARG A N 1
ATOM 965 C CA . ARG A 1 125 ? 4.905 7.937 -13.607 1.00 98.56 125 ARG A CA 1
ATOM 966 C C . ARG A 1 125 ? 4.249 6.675 -14.153 1.00 98.56 125 ARG A C 1
ATOM 968 O O . ARG A 1 125 ? 3.440 6.772 -15.065 1.00 98.56 125 ARG A O 1
ATOM 975 N N . LEU A 1 126 ? 4.546 5.509 -13.576 1.00 98.69 126 LEU A N 1
ATOM 976 C CA . LEU A 1 126 ? 4.016 4.238 -14.085 1.00 98.69 126 LEU A CA 1
ATOM 977 C C . LEU A 1 126 ? 2.485 4.181 -14.029 1.00 98.69 126 LEU A C 1
ATOM 979 O O . LEU A 1 126 ? 1.851 3.695 -14.959 1.00 98.69 126 LEU A O 1
ATOM 983 N N . THR A 1 127 ? 1.874 4.724 -12.972 1.00 98.69 127 THR A N 1
ATOM 984 C CA . THR A 1 127 ? 0.408 4.729 -12.829 1.00 98.69 127 THR A CA 1
ATOM 985 C C . THR A 1 127 ? -0.309 5.612 -13.849 1.00 98.69 127 THR A C 1
ATOM 987 O O . THR A 1 127 ? -1.519 5.467 -14.007 1.00 98.69 127 THR A O 1
ATOM 990 N N . GLU A 1 128 ? 0.398 6.506 -14.547 1.00 98.69 128 GLU A N 1
ATOM 991 C CA . GLU A 1 128 ? -0.152 7.330 -15.632 1.00 98.69 128 GLU A CA 1
ATOM 992 C C . GLU A 1 128 ? -0.149 6.597 -16.983 1.00 98.69 128 GLU A C 1
ATOM 994 O O . GLU A 1 128 ? -0.839 7.028 -17.906 1.00 98.69 128 GLU A O 1
ATOM 999 N N . ASP A 1 129 ? 0.586 5.486 -17.100 1.00 98.62 129 ASP A N 1
ATOM 1000 C CA . ASP A 1 129 ? 0.739 4.741 -18.345 1.00 98.62 129 ASP A CA 1
ATOM 1001 C C . ASP A 1 129 ? -0.254 3.563 -18.457 1.00 98.62 129 ASP A C 1
ATOM 1003 O O . ASP A 1 129 ? -0.204 2.621 -17.653 1.00 98.62 129 ASP A O 1
ATOM 1007 N N . PRO A 1 130 ? -1.157 3.562 -19.458 1.00 98.50 130 PRO A N 1
ATOM 1008 C CA . PRO A 1 130 ? -2.138 2.493 -19.633 1.00 98.50 130 PRO A CA 1
ATOM 1009 C C . PRO A 1 130 ? -1.537 1.121 -19.949 1.00 98.50 130 PRO A C 1
ATOM 1011 O O . PRO A 1 130 ? -2.107 0.112 -19.532 1.00 98.50 130 PRO A O 1
ATOM 1014 N N . GLU A 1 131 ? -0.421 1.052 -20.680 1.00 98.31 131 GLU A N 1
ATOM 1015 C CA . GLU A 1 131 ? 0.199 -0.225 -21.056 1.00 98.31 131 GLU A CA 1
ATOM 1016 C C . GLU A 1 131 ? 0.825 -0.909 -19.832 1.00 98.31 131 GLU A C 1
ATOM 1018 O O . GLU A 1 131 ? 0.500 -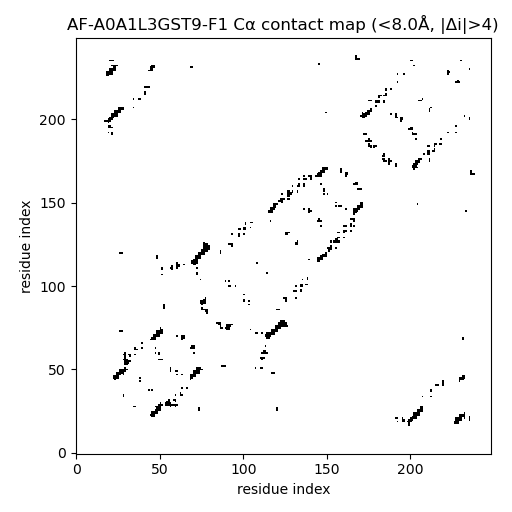2.063 -19.527 1.00 98.31 131 GLU A O 1
ATOM 1023 N N . SER A 1 132 ? 1.624 -0.167 -19.065 1.00 98.44 132 SER A N 1
ATOM 1024 C CA . SER A 1 132 ? 2.268 -0.632 -17.833 1.00 98.44 132 SER A CA 1
ATOM 1025 C C . SER A 1 132 ? 1.243 -1.012 -16.766 1.00 98.44 132 SER A C 1
ATOM 1027 O O . SER A 1 132 ? 1.292 -2.118 -16.216 1.00 98.44 132 SER A O 1
ATOM 1029 N N . MET A 1 133 ? 0.252 -0.150 -16.504 1.00 98.69 133 MET A N 1
ATOM 1030 C CA . MET A 1 133 ? -0.837 -0.495 -15.582 1.00 98.69 133 MET A CA 1
ATOM 1031 C C . MET A 1 133 ? -1.658 -1.673 -16.096 1.00 98.69 133 MET A C 1
ATOM 1033 O O . MET A 1 133 ? -2.088 -2.520 -15.308 1.00 98.69 133 MET A O 1
ATOM 1037 N N . GLY A 1 134 ? -1.847 -1.771 -17.410 1.00 98.75 134 GLY A N 1
ATOM 1038 C CA . GLY A 1 134 ? -2.493 -2.907 -18.039 1.00 98.75 134 GLY A CA 1
ATOM 1039 C C . GLY A 1 134 ? -1.762 -4.223 -17.747 1.00 98.75 134 GLY A C 1
ATOM 1040 O O . GLY A 1 134 ? -2.408 -5.213 -17.396 1.00 98.75 134 GLY A O 1
ATOM 1041 N N . ALA A 1 135 ? -0.433 -4.233 -17.830 1.00 98.81 135 ALA A N 1
ATOM 1042 C CA . ALA A 1 135 ? 0.392 -5.393 -17.507 1.00 98.81 135 ALA A CA 1
ATOM 1043 C C . ALA A 1 135 ? 0.265 -5.801 -16.028 1.00 98.81 135 ALA A C 1
ATOM 1045 O O . ALA A 1 135 ? 0.015 -6.971 -15.736 1.00 98.81 135 ALA A O 1
ATOM 1046 N N . VAL A 1 136 ? 0.344 -4.838 -15.104 1.00 98.88 136 VAL A N 1
ATOM 1047 C CA . VAL A 1 136 ? 0.168 -5.065 -13.655 1.00 98.88 136 VAL A CA 1
ATOM 1048 C C . VAL A 1 136 ? -1.198 -5.680 -13.352 1.00 98.88 136 VAL A C 1
ATOM 1050 O O . VAL A 1 136 ? -1.309 -6.715 -12.690 1.00 98.88 136 VAL A O 1
ATOM 1053 N N . LEU A 1 137 ? -2.258 -5.054 -13.861 1.00 98.88 137 LEU A N 1
ATOM 1054 C CA . LEU A 1 137 ? -3.634 -5.457 -13.588 1.00 98.88 137 LEU A CA 1
ATOM 1055 C C . LEU A 1 137 ? -3.988 -6.801 -14.231 1.00 98.88 137 LEU A C 1
ATOM 1057 O O . LEU A 1 137 ? -4.854 -7.503 -13.715 1.00 98.88 137 LEU A O 1
ATOM 1061 N N . GLU A 1 138 ? -3.321 -7.187 -15.320 1.00 98.81 138 GLU A N 1
ATOM 1062 C CA . GLU A 1 138 ? -3.481 -8.513 -15.919 1.00 98.81 138 GLU A CA 1
ATOM 1063 C C . GLU A 1 138 ? -3.083 -9.620 -14.936 1.00 98.81 138 GLU A C 1
ATOM 1065 O O . GLU A 1 138 ? -3.867 -10.543 -14.709 1.00 98.81 138 GLU A O 1
ATOM 1070 N N . VAL A 1 139 ? -1.926 -9.485 -14.277 1.00 98.88 139 VAL A N 1
ATOM 1071 C CA . VAL A 1 139 ? -1.465 -10.457 -13.270 1.00 98.88 139 VAL A CA 1
ATOM 1072 C C . VAL A 1 139 ? -2.423 -10.508 -12.084 1.00 98.88 139 VAL A C 1
ATOM 1074 O O . VAL A 1 139 ? -2.799 -11.592 -11.633 1.00 98.88 139 VAL A O 1
ATOM 1077 N N . LEU A 1 140 ? -2.859 -9.347 -11.585 1.00 98.75 140 LEU A N 1
ATOM 1078 C CA . LEU A 1 140 ? -3.804 -9.298 -10.467 1.00 98.75 140 LEU A CA 1
ATOM 1079 C C . LEU A 1 140 ? -5.140 -9.955 -10.840 1.00 98.75 140 LEU A C 1
ATOM 1081 O O . LEU A 1 140 ? -5.697 -10.710 -10.043 1.00 98.75 140 LEU A O 1
ATOM 1085 N N . ARG A 1 141 ? -5.622 -9.761 -12.075 1.00 98.62 141 ARG A N 1
ATOM 1086 C CA . ARG A 1 141 ? -6.820 -10.439 -12.590 1.00 98.62 141 ARG A CA 1
ATOM 1087 C C . ARG A 1 141 ? -6.635 -11.956 -12.644 1.00 98.62 141 ARG A C 1
ATOM 1089 O O . ARG A 1 141 ? -7.506 -12.681 -12.164 1.00 98.62 141 ARG A O 1
ATOM 1096 N N . GLU A 1 142 ? -5.527 -12.433 -13.215 1.00 98.44 142 GLU A N 1
ATOM 1097 C CA . GLU A 1 142 ? -5.183 -13.864 -13.304 1.00 98.44 142 GLU A CA 1
ATOM 1098 C C . GLU A 1 142 ? -5.210 -14.532 -11.924 1.00 98.44 142 GLU A C 1
ATOM 1100 O O . GLU A 1 142 ? -5.743 -15.634 -11.775 1.00 98.44 142 GLU A O 1
ATOM 1105 N N . ARG A 1 143 ? -4.717 -13.829 -10.898 1.00 98.31 143 ARG A N 1
ATOM 1106 C CA . ARG A 1 143 ? -4.676 -14.317 -9.514 1.00 98.31 143 ARG A CA 1
ATOM 1107 C C . ARG A 1 143 ? -5.916 -13.974 -8.680 1.00 98.31 143 ARG A C 1
ATOM 1109 O O . ARG A 1 143 ? -5.953 -14.302 -7.497 1.00 98.31 143 ARG A O 1
ATOM 1116 N N . ARG A 1 144 ? -6.956 -13.379 -9.284 1.00 98.00 144 ARG A N 1
ATOM 1117 C CA . ARG A 1 144 ? -8.214 -12.959 -8.624 1.00 98.00 144 ARG A CA 1
ATOM 1118 C C . ARG A 1 144 ? -7.994 -12.003 -7.443 1.00 98.00 144 ARG A C 1
ATOM 1120 O O . ARG A 1 144 ? -8.721 -12.052 -6.453 1.00 98.00 144 ARG A O 1
ATOM 1127 N N . MET A 1 145 ? -6.997 -11.142 -7.571 1.00 98.56 145 MET A N 1
ATOM 1128 C CA . MET A 1 145 ? -6.594 -10.142 -6.591 1.00 98.56 145 MET A CA 1
ATOM 1129 C C . MET A 1 145 ? -7.208 -8.776 -6.912 1.00 98.56 145 MET A C 1
ATOM 1131 O O . MET A 1 145 ? -7.660 -8.525 -8.032 1.00 98.56 145 MET A O 1
ATOM 1135 N N . PHE A 1 146 ? -7.233 -7.886 -5.922 1.00 98.81 146 PHE A N 1
ATOM 1136 C CA . PHE A 1 146 ? -7.671 -6.501 -6.098 1.00 98.81 146 PHE A CA 1
ATOM 1137 C C . PHE A 1 146 ? -6.503 -5.523 -6.248 1.00 98.81 146 PHE A C 1
ATOM 1139 O O . PHE A 1 146 ? -5.360 -5.852 -5.930 1.00 98.81 146 PHE A O 1
ATOM 1146 N N . PHE A 1 147 ? -6.809 -4.298 -6.677 1.00 98.81 147 PHE A N 1
ATOM 1147 C CA . PHE A 1 147 ? -5.852 -3.195 -6.712 1.00 98.81 147 PHE A CA 1
ATOM 1148 C C . PHE A 1 147 ? -6.360 -1.967 -5.946 1.00 98.81 147 PHE A C 1
ATOM 1150 O O . PHE A 1 147 ? -7.511 -1.566 -6.113 1.00 98.81 147 PHE A O 1
ATOM 1157 N N . ILE A 1 148 ? -5.507 -1.335 -5.143 1.00 98.81 148 ILE A N 1
ATOM 1158 C CA . ILE A 1 148 ? -5.788 -0.034 -4.529 1.00 98.81 148 ILE A CA 1
ATOM 1159 C C . ILE A 1 148 ? -4.881 1.011 -5.169 1.00 98.81 148 ILE A C 1
ATOM 1161 O O . ILE A 1 148 ? -3.662 0.896 -5.123 1.00 98.81 148 ILE A O 1
ATOM 1165 N N . ASP A 1 149 ? -5.474 2.050 -5.749 1.00 98.69 149 ASP A N 1
ATOM 1166 C CA . ASP A 1 149 ? -4.705 3.176 -6.275 1.00 98.69 149 ASP A CA 1
ATOM 1167 C C . ASP A 1 149 ? -4.364 4.147 -5.136 1.00 98.69 149 ASP A C 1
ATOM 1169 O O . ASP A 1 149 ? -5.246 4.836 -4.600 1.00 98.69 149 ASP A O 1
ATOM 1173 N N . SER A 1 150 ? -3.080 4.227 -4.782 1.00 98.06 150 SER A N 1
ATOM 1174 C CA . SER A 1 150 ? -2.564 5.147 -3.761 1.00 98.06 150 SER A CA 1
ATOM 1175 C C . SER A 1 150 ? -2.657 6.619 -4.199 1.00 98.06 150 SER A C 1
ATOM 1177 O O . SER A 1 150 ? -2.499 7.526 -3.375 1.00 98.06 150 SER A O 1
ATOM 1179 N N . ARG A 1 151 ? -2.952 6.885 -5.481 1.00 96.19 151 ARG A N 1
ATOM 1180 C CA . ARG A 1 151 ? -3.072 8.212 -6.104 1.00 96.19 151 ARG A CA 1
ATOM 1181 C C . ARG A 1 151 ? -1.875 9.107 -5.813 1.00 96.19 151 ARG A C 1
ATOM 1183 O O . ARG A 1 151 ? -2.024 10.212 -5.289 1.00 96.19 151 ARG A O 1
ATOM 1190 N N . THR A 1 152 ? -0.689 8.606 -6.138 1.00 94.12 152 THR A N 1
ATOM 1191 C CA . THR A 1 152 ? 0.569 9.371 -6.116 1.00 94.12 152 THR A CA 1
ATOM 1192 C C . THR A 1 152 ? 0.687 10.325 -7.307 1.00 94.12 152 THR A C 1
ATOM 1194 O O . THR A 1 152 ? 1.503 11.241 -7.271 1.00 94.12 152 THR A O 1
ATOM 1197 N N . SER A 1 153 ? -0.179 10.169 -8.318 1.00 96.81 153 SER A N 1
ATOM 1198 C CA . SER A 1 153 ? -0.448 11.157 -9.362 1.00 96.81 153 SER A CA 1
ATOM 1199 C C . SER A 1 153 ? -1.948 11.451 -9.498 1.00 96.81 153 SER A C 1
ATOM 1201 O O . SER A 1 153 ? -2.805 10.576 -9.324 1.00 96.81 153 SER A O 1
ATOM 1203 N N . ALA A 1 154 ? -2.279 12.699 -9.846 1.00 96.38 154 ALA A N 1
ATOM 1204 C CA . ALA A 1 154 ? -3.633 13.091 -10.231 1.00 96.38 154 ALA A CA 1
ATOM 1205 C C . ALA A 1 154 ? -4.062 12.474 -11.575 1.00 96.38 154 ALA A C 1
ATOM 1207 O O . ALA A 1 154 ? -5.263 12.281 -11.776 1.00 96.38 154 ALA A O 1
ATOM 1208 N N . SER A 1 155 ? -3.092 12.132 -12.428 1.00 97.88 155 SER A N 1
ATOM 1209 C CA . SER A 1 155 ? -3.261 11.570 -13.773 1.00 97.88 155 SER A CA 1
ATOM 1210 C C . SER A 1 155 ? -3.260 10.037 -13.802 1.00 97.88 155 SER A C 1
ATOM 1212 O O . SER A 1 155 ? -3.274 9.459 -14.884 1.00 97.88 155 SER A O 1
ATOM 1214 N N . SER A 1 156 ? -3.250 9.373 -12.638 1.00 98.44 156 SER A N 1
ATOM 1215 C CA . SER A 1 156 ? -3.300 7.908 -12.556 1.00 98.44 156 SER A CA 1
ATOM 1216 C C . SER A 1 156 ? -4.475 7.336 -13.361 1.00 98.44 156 SER A C 1
ATOM 1218 O O . SER A 1 156 ? -5.633 7.728 -13.173 1.00 98.44 156 SER A O 1
ATOM 1220 N N . VAL A 1 157 ? -4.179 6.368 -14.229 1.00 98.62 157 VAL A N 1
ATOM 1221 C CA . VAL A 1 157 ? -5.161 5.623 -15.031 1.00 98.62 157 VAL A CA 1
ATOM 1222 C C . VAL A 1 157 ? -5.577 4.308 -14.369 1.00 98.62 157 VAL A C 1
ATOM 1224 O O . VAL A 1 157 ? -6.444 3.601 -14.889 1.00 98.62 157 VAL A O 1
ATOM 1227 N N . ALA A 1 158 ? -5.022 3.984 -13.197 1.00 98.19 158 ALA A N 1
ATOM 1228 C CA . ALA A 1 158 ? -5.145 2.671 -12.573 1.00 98.19 158 ALA A CA 1
ATOM 1229 C C . ALA A 1 158 ? -6.598 2.205 -12.379 1.00 98.19 158 ALA A C 1
ATOM 1231 O O . ALA A 1 158 ? -6.931 1.065 -12.694 1.00 98.19 158 ALA A O 1
ATOM 1232 N N . ILE A 1 159 ? -7.500 3.084 -11.925 1.00 98.25 159 ILE A N 1
ATOM 1233 C CA . ILE A 1 159 ? -8.923 2.733 -11.748 1.00 98.25 159 ILE A CA 1
ATOM 1234 C C . ILE A 1 159 ? -9.639 2.513 -13.085 1.00 98.25 159 ILE A C 1
ATOM 1236 O O . ILE A 1 159 ? -10.535 1.669 -13.175 1.00 98.25 159 ILE A O 1
ATOM 1240 N N . ILE A 1 160 ? -9.275 3.268 -14.122 1.00 98.06 160 ILE A N 1
ATOM 1241 C CA . ILE A 1 160 ? -9.872 3.130 -15.456 1.00 98.06 160 ILE A CA 1
ATOM 1242 C C . ILE A 1 160 ? -9.456 1.785 -16.056 1.00 98.06 160 ILE A C 1
ATOM 1244 O O . ILE A 1 160 ? -10.319 1.022 -16.500 1.00 98.06 160 ILE A O 1
ATOM 1248 N N . GLU A 1 161 ? -8.168 1.453 -15.986 1.00 98.56 161 GLU A N 1
ATOM 1249 C CA . GLU A 1 161 ? -7.641 0.182 -16.483 1.00 98.56 161 GLU A CA 1
ATOM 1250 C C . GLU A 1 161 ? -8.136 -1.016 -15.663 1.00 98.56 161 GLU A C 1
ATOM 1252 O O . GLU A 1 161 ? -8.514 -2.044 -16.232 1.00 98.56 161 GLU A O 1
ATOM 1257 N N . ALA A 1 162 ? -8.251 -0.879 -14.338 1.00 98.38 162 ALA A N 1
ATOM 1258 C CA . ALA A 1 162 ? -8.782 -1.941 -13.484 1.00 98.38 162 ALA A CA 1
ATOM 1259 C C . ALA A 1 162 ? -10.222 -2.289 -13.875 1.00 98.38 162 ALA A C 1
ATOM 1261 O O . ALA A 1 162 ? -10.564 -3.462 -14.035 1.00 98.38 162 ALA A O 1
ATOM 1262 N N . ARG A 1 163 ? -11.054 -1.272 -14.139 1.00 97.44 163 ARG A N 1
ATOM 1263 C CA . ARG A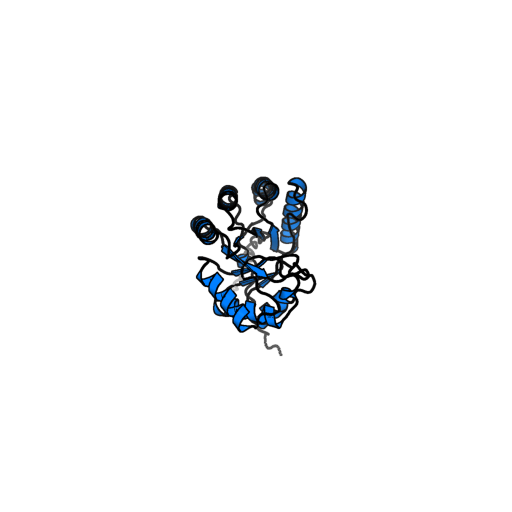 1 163 ? -12.422 -1.470 -14.643 1.00 97.44 163 ARG A CA 1
ATOM 1264 C C . ARG A 1 163 ? -12.441 -2.149 -16.008 1.00 97.44 163 ARG A C 1
ATOM 1266 O O . ARG A 1 163 ? -13.227 -3.076 -16.186 1.00 97.44 163 ARG A O 1
ATOM 1273 N N . ARG A 1 164 ? -11.582 -1.729 -16.947 1.00 97.62 164 ARG A N 1
ATOM 1274 C CA . ARG A 1 164 ? -11.466 -2.353 -18.281 1.00 97.62 164 ARG A CA 1
ATOM 1275 C C . ARG A 1 164 ? -11.131 -3.842 -18.191 1.00 97.62 164 ARG A C 1
ATOM 1277 O O . ARG A 1 164 ? -11.666 -4.630 -18.964 1.00 97.62 164 ARG A O 1
ATOM 1284 N N . LYS A 1 165 ? -10.294 -4.229 -17.227 1.00 97.12 165 LYS A N 1
ATOM 1285 C CA . LYS A 1 165 ? -9.857 -5.619 -17.016 1.00 97.12 165 LYS A CA 1
ATOM 1286 C C . LYS A 1 165 ? -10.727 -6.422 -16.050 1.00 97.12 165 LYS A C 1
ATOM 1288 O O . LYS A 1 165 ? -10.482 -7.612 -15.872 1.00 97.12 165 LYS A O 1
ATOM 1293 N N . GLY A 1 166 ? -11.734 -5.806 -15.432 1.00 97.12 166 GLY A N 1
ATOM 1294 C CA . GLY A 1 166 ? -12.579 -6.463 -14.433 1.00 97.12 166 GLY A CA 1
ATOM 1295 C C . GLY A 1 166 ? -11.867 -6.754 -13.106 1.00 97.12 166 GLY A C 1
ATOM 1296 O O . GLY A 1 166 ? -12.278 -7.661 -12.386 1.00 97.12 166 GLY A O 1
ATOM 1297 N N . VAL A 1 167 ? -10.813 -6.002 -12.777 1.00 98.44 167 VAL A N 1
ATOM 1298 C CA . VAL A 1 167 ? -10.111 -6.077 -11.489 1.00 98.44 167 VAL A CA 1
ATOM 1299 C C . VAL A 1 167 ? -10.850 -5.207 -10.466 1.00 98.44 167 VAL A C 1
ATOM 1301 O O . VAL A 1 167 ? -11.073 -4.021 -10.730 1.00 98.44 167 VAL A O 1
ATOM 1304 N N . PRO A 1 168 ? -11.248 -5.745 -9.296 1.00 98.38 168 PRO A N 1
ATOM 1305 C CA . PRO A 1 168 ? -11.799 -4.931 -8.219 1.00 98.38 168 PRO A CA 1
ATOM 1306 C C . PRO A 1 168 ? -10.787 -3.871 -7.785 1.00 98.38 168 PRO A C 1
ATOM 1308 O O . PRO A 1 168 ? -9.660 -4.209 -7.427 1.00 98.38 168 PRO A O 1
ATOM 1311 N N . ALA A 1 169 ? -11.184 -2.599 -7.814 1.00 98.25 169 ALA A N 1
ATOM 1312 C CA . ALA A 1 169 ? -10.296 -1.514 -7.429 1.00 98.25 169 ALA A CA 1
ATOM 1313 C C . ALA A 1 169 ? -11.021 -0.293 -6.863 1.00 98.25 169 ALA A C 1
ATOM 1315 O O . ALA A 1 169 ? -12.161 0.007 -7.232 1.00 98.25 169 ALA A O 1
ATOM 1316 N N . ILE A 1 170 ? -10.322 0.431 -5.991 1.00 97.69 170 ILE A N 1
ATOM 1317 C CA . ILE A 1 170 ? -10.727 1.726 -5.435 1.00 97.69 170 ILE A CA 1
ATOM 1318 C C . ILE A 1 170 ? -9.483 2.592 -5.213 1.00 97.69 170 ILE A C 1
ATOM 1320 O O . ILE A 1 170 ? -8.372 2.080 -5.108 1.00 97.69 170 ILE A O 1
ATOM 1324 N N . SER A 1 171 ? -9.659 3.908 -5.162 1.00 98.06 171 SER A N 1
ATOM 1325 C CA . SER A 1 171 ? -8.583 4.837 -4.822 1.00 98.06 171 SER A CA 1
ATOM 1326 C C . SER A 1 171 ? -8.618 5.219 -3.350 1.00 98.06 171 SER A C 1
ATOM 1328 O O . SER A 1 171 ? -9.690 5.299 -2.749 1.00 98.06 171 SER A O 1
ATOM 1330 N N . ARG A 1 172 ? -7.453 5.573 -2.810 1.00 97.94 172 ARG A N 1
ATOM 1331 C CA . ARG A 1 172 ? -7.337 6.299 -1.543 1.00 97.94 172 ARG A CA 1
ATOM 1332 C C . ARG A 1 172 ? -8.115 7.623 -1.573 1.00 97.94 172 ARG A C 1
ATOM 1334 O O . ARG A 1 172 ? -8.055 8.372 -2.550 1.00 97.94 172 ARG A O 1
ATOM 1341 N N . ASP A 1 173 ? -8.751 7.954 -0.451 1.00 98.38 173 ASP A N 1
ATOM 1342 C CA . ASP A 1 173 ? -9.371 9.255 -0.186 1.00 98.38 173 ASP A CA 1
ATOM 1343 C C . ASP A 1 173 ? -8.410 10.242 0.506 1.00 98.38 173 ASP A C 1
ATOM 1345 O O . ASP A 1 173 ? -8.376 11.423 0.156 1.00 98.38 173 ASP A O 1
ATOM 1349 N N . VAL A 1 174 ? -7.640 9.781 1.504 1.00 97.75 174 VAL A N 1
ATOM 1350 C CA . VAL A 1 174 ? -6.795 10.632 2.368 1.00 97.75 174 VAL A CA 1
ATOM 1351 C C . VAL A 1 174 ? -5.451 9.957 2.662 1.00 97.75 174 VAL A C 1
ATOM 1353 O O . VAL A 1 174 ? -5.413 8.762 2.933 1.00 97.75 174 VAL A O 1
ATOM 1356 N N . PHE A 1 175 ? -4.349 10.711 2.584 1.00 98.00 175 PHE A N 1
ATOM 1357 C CA . PHE A 1 175 ? -3.075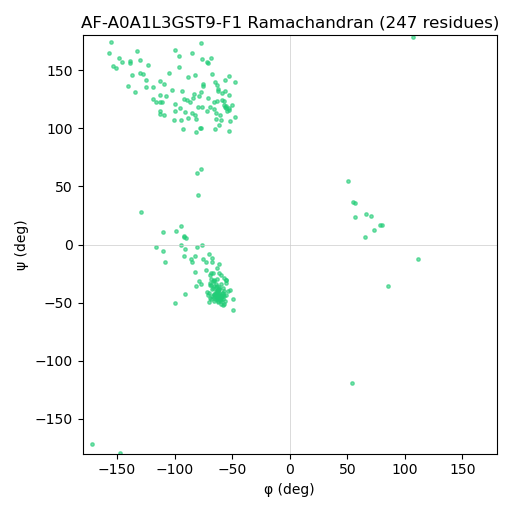 10.318 3.205 1.00 98.00 175 PHE A CA 1
ATOM 1358 C C . PHE A 1 175 ? -3.069 10.868 4.626 1.00 98.00 175 PHE A C 1
ATOM 1360 O O . PHE A 1 175 ? -3.287 12.068 4.806 1.00 98.00 175 PHE A O 1
ATOM 1367 N N . LEU A 1 176 ? -2.879 10.005 5.620 1.00 98.69 176 LEU A N 1
ATOM 1368 C CA . LEU A 1 176 ? -3.083 10.389 7.016 1.00 98.69 176 LEU A CA 1
ATOM 1369 C C . LEU A 1 176 ? -1.871 11.110 7.614 1.00 98.69 176 LEU A C 1
ATOM 1371 O O . LEU A 1 176 ? -2.038 11.871 8.559 1.00 98.69 176 LEU A O 1
ATOM 1375 N N . ASP A 1 177 ? -0.675 10.905 7.062 1.00 98.38 177 ASP A N 1
ATOM 1376 C CA . ASP A 1 177 ? 0.600 11.260 7.693 1.00 98.38 177 ASP A CA 1
ATOM 1377 C C . ASP A 1 177 ? 1.550 12.077 6.810 1.00 98.38 177 ASP A C 1
ATOM 1379 O O . ASP A 1 177 ? 2.760 12.108 7.033 1.00 98.38 177 ASP A O 1
ATOM 1383 N N . ASN A 1 178 ? 0.988 12.847 5.871 1.00 96.69 178 ASN A N 1
ATOM 1384 C CA . ASN A 1 178 ? 1.734 13.879 5.135 1.00 96.69 178 ASN A CA 1
ATOM 1385 C C . ASN A 1 178 ? 2.418 14.891 6.073 1.00 96.69 178 ASN A C 1
ATOM 1387 O O . ASN A 1 178 ? 3.459 15.448 5.737 1.00 96.69 178 ASN A O 1
ATOM 1391 N N . VAL A 1 179 ? 1.814 15.143 7.239 1.00 98.00 179 VAL A N 1
ATOM 1392 C CA . VAL A 1 179 ? 2.416 15.899 8.340 1.00 98.00 179 VAL A CA 1
ATOM 1393 C C . VAL A 1 179 ? 2.632 14.922 9.487 1.00 98.00 179 VAL A C 1
ATOM 1395 O O . VAL A 1 179 ? 1.662 14.433 10.069 1.00 98.00 179 VAL A O 1
ATOM 1398 N N . ARG A 1 180 ? 3.899 14.634 9.799 1.00 97.50 180 ARG A N 1
ATOM 1399 C CA . ARG A 1 180 ? 4.313 13.637 10.801 1.00 97.50 180 ARG A CA 1
ATOM 1400 C C . ARG A 1 180 ? 4.224 14.189 12.221 1.00 97.50 180 ARG A C 1
ATOM 1402 O O . ARG A 1 180 ? 5.212 14.307 12.930 1.00 97.50 180 ARG A O 1
ATOM 1409 N N . GLU A 1 181 ? 3.017 14.560 12.618 1.00 98.62 181 GLU A N 1
ATOM 1410 C CA . GLU A 1 181 ? 2.707 15.024 13.964 1.00 98.62 181 GLU A CA 1
ATOM 1411 C C . GLU A 1 181 ? 1.428 14.342 14.437 1.00 98.62 181 GLU A C 1
ATOM 1413 O O . GLU A 1 181 ? 0.413 14.366 13.737 1.00 98.62 181 GLU A O 1
ATOM 1418 N N . VAL A 1 182 ? 1.443 13.782 15.649 1.00 98.69 182 VAL A N 1
ATOM 1419 C CA . VAL A 1 182 ? 0.298 13.043 16.213 1.00 98.69 182 VAL A CA 1
ATOM 1420 C C . VAL A 1 182 ? -1.028 13.821 16.091 1.00 98.69 182 VAL A C 1
ATOM 1422 O O . VAL A 1 182 ? -1.998 13.248 15.586 1.00 98.69 182 VAL A O 1
ATOM 1425 N N . PRO A 1 183 ? -1.112 15.127 16.436 1.00 98.56 183 PRO A N 1
ATOM 1426 C CA . PRO A 1 183 ? -2.362 15.881 16.302 1.00 98.56 183 PRO A CA 1
ATOM 1427 C C . PRO A 1 183 ? -2.812 16.081 14.847 1.00 98.56 183 PRO A C 1
ATOM 1429 O O . PRO A 1 183 ? -4.013 16.159 14.573 1.00 98.56 183 PRO A O 1
ATOM 1432 N N . ALA A 1 184 ? -1.869 16.182 13.906 1.00 98.62 184 ALA A N 1
ATOM 1433 C CA . ALA A 1 184 ? -2.179 16.315 12.488 1.00 98.62 184 ALA A CA 1
ATOM 1434 C C . ALA A 1 184 ? -2.733 15.005 11.916 1.00 98.62 184 ALA A C 1
ATOM 1436 O O . ALA A 1 184 ? -3.759 15.029 11.234 1.00 98.62 184 ALA A O 1
ATOM 1437 N N . ILE A 1 185 ? -2.123 13.876 12.276 1.00 98.81 185 ILE A N 1
ATOM 1438 C CA . ILE A 1 185 ? -2.553 12.542 11.847 1.00 98.81 185 ILE A CA 1
ATOM 1439 C C . ILE A 1 185 ? -3.928 12.205 12.431 1.00 98.81 185 ILE A C 1
ATOM 1441 O O . ILE A 1 185 ? -4.828 11.790 11.700 1.00 98.81 185 ILE A O 1
ATOM 1445 N N . ALA A 1 186 ? -4.149 12.479 13.721 1.00 98.62 186 ALA A N 1
ATOM 1446 C CA . ALA A 1 186 ? -5.454 12.308 14.363 1.00 98.62 186 ALA A CA 1
ATOM 1447 C C . ALA A 1 186 ? -6.559 13.116 13.655 1.00 98.62 186 ALA A C 1
ATOM 1449 O O . ALA A 1 186 ? -7.674 12.629 13.448 1.00 98.62 186 ALA A O 1
ATOM 1450 N N . ARG A 1 187 ? -6.256 14.344 13.212 1.00 98.56 187 ARG A N 1
ATOM 1451 C CA . ARG A 1 187 ? -7.195 15.160 12.428 1.00 98.56 187 ARG A CA 1
ATOM 1452 C C . ARG A 1 187 ? -7.524 14.519 11.077 1.00 98.56 187 ARG A C 1
ATOM 1454 O O . ARG A 1 187 ? -8.698 14.509 10.702 1.00 98.56 187 ARG A O 1
ATOM 1461 N N . GLU A 1 188 ? -6.543 13.975 10.359 1.00 98.81 188 GLU A N 1
ATOM 1462 C CA . GLU A 1 188 ? -6.796 13.288 9.085 1.00 98.81 188 GLU A CA 1
ATOM 1463 C C . GLU A 1 188 ? -7.568 11.966 9.280 1.00 98.81 188 GLU A C 1
ATOM 1465 O O . GLU A 1 188 ? -8.471 11.678 8.491 1.00 98.81 188 GLU A O 1
ATOM 1470 N N . ILE A 1 189 ? -7.331 11.221 10.368 1.00 98.69 189 ILE A N 1
ATOM 1471 C CA . ILE A 1 189 ? -8.137 10.040 10.744 1.00 98.69 189 ILE A CA 1
ATOM 1472 C C . ILE A 1 189 ? -9.606 10.436 10.961 1.00 98.69 189 ILE A C 1
ATOM 1474 O O . ILE A 1 189 ? -10.518 9.834 10.388 1.00 98.69 189 ILE A O 1
ATOM 1478 N N . ARG A 1 190 ? -9.866 11.501 11.728 1.00 98.06 190 ARG A N 1
ATOM 1479 C CA . ARG A 1 190 ? -11.236 11.995 11.970 1.00 98.06 190 ARG A CA 1
ATOM 1480 C C . ARG A 1 190 ? -11.893 12.534 10.702 1.00 98.06 190 ARG A C 1
ATOM 1482 O O . ARG A 1 190 ? -13.094 12.346 10.495 1.00 98.06 190 ARG A O 1
ATOM 1489 N N . LYS A 1 191 ? -11.124 13.179 9.823 1.00 98.38 191 LYS A N 1
ATOM 1490 C CA . LYS A 1 191 ? -11.591 13.609 8.498 1.00 98.38 191 LYS A CA 1
ATOM 1491 C C . LYS A 1 191 ? -12.012 12.409 7.652 1.00 98.38 191 LYS A C 1
ATOM 1493 O O . LYS A 1 191 ? -13.087 12.459 7.053 1.00 98.38 191 LYS A O 1
ATOM 1498 N N . LEU A 1 192 ? -11.221 11.336 7.649 1.00 98.56 192 LEU A N 1
ATOM 1499 C CA . LEU A 1 192 ? -11.540 10.089 6.959 1.00 98.56 192 LEU A CA 1
ATOM 1500 C C . LEU A 1 192 ? -12.831 9.454 7.503 1.00 98.56 192 LEU A C 1
ATOM 1502 O O . LEU A 1 192 ? -13.727 9.132 6.723 1.00 98.56 192 LEU A O 1
ATOM 1506 N N . ALA A 1 193 ? -12.997 9.392 8.827 1.00 97.75 193 ALA A N 1
ATOM 1507 C CA . ALA A 1 193 ? -14.251 8.968 9.457 1.00 97.75 193 ALA A CA 1
ATOM 1508 C C . ALA A 1 193 ? -15.444 9.854 9.040 1.00 97.75 193 ALA A C 1
ATOM 1510 O O . ALA A 1 193 ? -16.531 9.362 8.727 1.00 97.75 193 ALA A O 1
ATOM 1511 N N . GLY A 1 194 ? -15.247 11.173 8.963 1.00 97.38 194 GLY A N 1
ATOM 1512 C CA . GLY A 1 194 ? -16.244 12.109 8.441 1.00 97.38 194 GLY A CA 1
ATOM 1513 C C . GLY A 1 194 ? -16.616 11.843 6.976 1.00 97.38 194 GLY A C 1
ATOM 1514 O O . GLY A 1 194 ? -17.781 11.984 6.604 1.00 97.38 194 GLY A O 1
ATOM 1515 N N . MET A 1 195 ? -15.658 11.437 6.138 1.00 97.56 195 MET A N 1
ATOM 1516 C CA . MET A 1 195 ? -15.920 11.025 4.754 1.00 97.56 195 MET A CA 1
ATOM 1517 C C . MET A 1 195 ? -16.725 9.726 4.702 1.00 97.56 195 MET A C 1
ATOM 1519 O O . MET A 1 195 ? -17.723 9.682 3.979 1.00 97.56 195 MET A O 1
ATOM 1523 N N . ALA A 1 196 ? -16.364 8.730 5.516 1.00 97.00 196 ALA A N 1
ATOM 1524 C CA . ALA A 1 196 ? -17.098 7.471 5.626 1.00 97.00 196 ALA A CA 1
ATOM 1525 C C . ALA A 1 196 ? -18.560 7.696 6.044 1.00 97.00 196 ALA A C 1
ATOM 1527 O O . ALA A 1 196 ? -19.462 7.137 5.428 1.00 97.00 196 ALA A O 1
ATOM 1528 N N . ARG A 1 197 ? -18.826 8.598 6.998 1.00 95.81 197 ARG A N 1
ATOM 1529 C CA . ARG A 1 197 ? -20.200 8.990 7.378 1.00 95.81 197 ARG A CA 1
ATOM 1530 C C . ARG A 1 197 ? -21.012 9.555 6.219 1.00 95.81 197 ARG A C 1
ATOM 1532 O O . ARG A 1 197 ? -22.181 9.225 6.072 1.00 95.81 197 ARG A O 1
ATOM 1539 N N . ARG A 1 198 ? -20.405 10.420 5.403 1.00 95.44 198 ARG A N 1
ATOM 1540 C CA . ARG A 1 198 ? -21.109 11.084 4.294 1.00 95.44 198 ARG A CA 1
ATOM 1541 C C . ARG A 1 198 ? -21.320 10.174 3.086 1.00 95.44 198 ARG A C 1
ATOM 1543 O O . ARG A 1 198 ? -22.295 10.351 2.367 1.00 95.44 198 ARG A O 1
ATOM 1550 N N . ARG A 1 199 ? -20.380 9.264 2.821 1.00 94.50 199 ARG A N 1
ATOM 1551 C CA . ARG A 1 199 ? -20.320 8.472 1.577 1.00 94.50 199 ARG A CA 1
ATOM 1552 C C . ARG A 1 199 ? -20.639 6.990 1.776 1.00 94.50 199 ARG A C 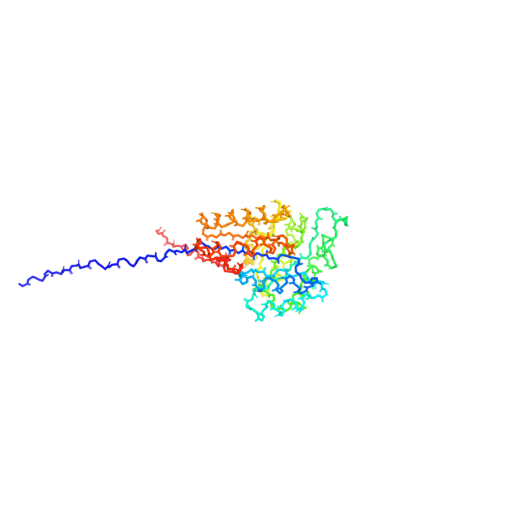1
ATOM 1554 O O . ARG A 1 199 ? -20.687 6.248 0.803 1.00 94.50 199 ARG A O 1
ATOM 1561 N N . GLY A 1 200 ? -20.811 6.548 3.019 1.00 94.12 200 GLY A N 1
ATOM 1562 C CA . GLY A 1 200 ? -20.915 5.140 3.402 1.00 94.12 200 GLY A CA 1
ATOM 1563 C C . GLY A 1 200 ? -19.554 4.475 3.619 1.00 94.12 200 GLY A C 1
ATOM 1564 O O . GLY A 1 200 ? -19.423 3.660 4.534 1.00 94.12 200 GLY A O 1
ATOM 1565 N N . SER A 1 201 ? -18.531 4.842 2.834 1.00 96.88 201 SER A N 1
ATOM 1566 C CA . SER A 1 201 ? -17.161 4.382 3.066 1.00 96.88 201 SER A CA 1
ATOM 1567 C C . SER A 1 201 ? -16.059 5.355 2.659 1.00 96.88 201 SER A C 1
ATOM 1569 O O . SER A 1 201 ? -16.300 6.258 1.857 1.00 96.88 201 SER A O 1
ATOM 1571 N N . ALA A 1 202 ? -14.853 5.156 3.200 1.00 98.19 202 ALA A N 1
ATOM 1572 C CA . ALA A 1 202 ? -13.646 5.876 2.789 1.00 98.19 202 ALA A CA 1
ATOM 1573 C C . ALA A 1 202 ? -12.352 5.070 3.042 1.00 98.19 202 ALA A C 1
ATOM 1575 O O . ALA A 1 202 ? -12.311 4.233 3.947 1.00 98.19 202 ALA A O 1
ATOM 1576 N N . VAL A 1 203 ? -11.300 5.344 2.264 1.00 98.75 203 VAL A N 1
ATOM 1577 C CA . VAL A 1 203 ? -9.984 4.675 2.341 1.00 98.75 203 VAL A CA 1
ATOM 1578 C C . VAL A 1 203 ? -8.880 5.663 2.733 1.00 98.75 203 VAL A C 1
ATOM 1580 O O . VAL A 1 203 ? -8.640 6.656 2.044 1.00 98.75 203 VAL A O 1
ATOM 1583 N N . GLY A 1 204 ? -8.176 5.372 3.822 1.00 98.75 204 GLY A N 1
ATOM 1584 C CA . GLY A 1 204 ? -6.960 6.063 4.244 1.00 98.75 204 GLY A CA 1
ATOM 1585 C C . GLY A 1 204 ? -5.715 5.239 3.972 1.00 98.75 204 GLY A C 1
ATOM 1586 O O . GLY A 1 204 ? -5.758 4.017 4.088 1.00 98.75 204 GLY A O 1
ATOM 1587 N N . ILE A 1 205 ? -4.610 5.914 3.673 1.00 98.88 205 ILE A N 1
ATOM 1588 C CA . ILE A 1 205 ? -3.277 5.302 3.638 1.00 98.88 205 ILE A CA 1
ATOM 1589 C C . ILE A 1 205 ? -2.349 6.086 4.564 1.00 98.88 205 ILE A C 1
ATOM 1591 O O . ILE A 1 205 ? -2.434 7.318 4.637 1.00 98.88 205 ILE A O 1
ATOM 1595 N N . CYS A 1 206 ? -1.486 5.370 5.269 1.00 98.81 206 CYS A N 1
ATOM 1596 C CA . CYS A 1 206 ? -0.407 5.903 6.086 1.00 98.81 206 CYS A CA 1
ATOM 1597 C C . CYS A 1 206 ? 0.797 4.955 6.078 1.00 98.81 206 CYS A C 1
ATOM 1599 O O . CYS A 1 206 ? 0.763 3.913 5.434 1.00 98.81 206 CYS A O 1
ATOM 1601 N N . HIS A 1 207 ? 1.839 5.326 6.808 1.00 98.81 207 HIS A N 1
ATOM 1602 C CA . HIS A 1 207 ? 3.128 4.655 6.897 1.00 98.81 207 HIS A CA 1
ATOM 1603 C C . HIS A 1 207 ? 3.505 4.457 8.376 1.00 98.81 207 HIS A C 1
ATOM 1605 O O . HIS A 1 207 ? 2.985 5.165 9.251 1.00 98.81 207 HIS A O 1
ATOM 1611 N N . PRO A 1 208 ? 4.400 3.507 8.704 1.00 98.06 208 PRO A N 1
ATOM 1612 C CA . PRO A 1 208 ? 4.642 3.055 10.073 1.00 98.06 208 PRO A CA 1
ATOM 1613 C C . PRO A 1 208 ? 5.552 4.010 10.859 1.00 98.06 208 PRO A C 1
ATOM 1615 O O . PRO A 1 208 ? 6.452 3.587 11.583 1.00 98.06 208 PRO A O 1
ATOM 1618 N N . TYR A 1 209 ? 5.332 5.319 10.734 1.00 98.56 209 TYR A N 1
ATOM 1619 C CA . TYR A 1 209 ? 6.011 6.307 11.560 1.00 98.56 209 TYR A CA 1
ATOM 1620 C C . TYR A 1 209 ? 5.549 6.188 13.021 1.00 98.56 209 TYR A C 1
ATOM 1622 O O . TYR A 1 209 ? 4.369 5.900 13.270 1.00 98.56 209 TYR A O 1
ATOM 1630 N N . PRO A 1 210 ? 6.430 6.452 14.004 1.00 98.25 210 PRO A N 1
ATOM 1631 C CA . PRO A 1 210 ? 6.052 6.455 15.416 1.00 98.25 210 PRO A CA 1
ATOM 1632 C C . PRO A 1 210 ? 4.834 7.341 15.712 1.00 98.25 210 PRO A C 1
ATOM 1634 O O . PRO A 1 210 ? 3.947 6.947 16.470 1.00 98.25 210 PRO A O 1
ATOM 1637 N N . GLU A 1 211 ? 4.743 8.504 15.065 1.00 98.75 211 GLU A N 1
ATOM 1638 C CA . GLU A 1 211 ? 3.629 9.441 15.205 1.00 98.75 211 GLU A CA 1
ATOM 1639 C C . GLU A 1 211 ? 2.325 8.865 14.642 1.00 98.75 211 GLU A C 1
ATOM 1641 O O . GLU A 1 211 ? 1.264 9.052 15.242 1.00 98.75 211 GLU A O 1
ATOM 1646 N N . THR A 1 212 ? 2.396 8.118 13.536 1.00 98.75 212 THR A N 1
ATOM 1647 C CA . THR A 1 212 ? 1.239 7.426 12.953 1.00 98.75 212 THR A CA 1
ATOM 1648 C C . THR A 1 212 ? 0.724 6.349 13.898 1.00 98.75 212 THR A C 1
ATOM 1650 O O . THR A 1 212 ? -0.474 6.296 14.178 1.00 98.75 212 THR A O 1
ATOM 1653 N N . LEU A 1 213 ? 1.614 5.518 14.446 1.00 98.56 213 LEU A N 1
ATOM 1654 C CA . LEU A 1 213 ? 1.244 4.459 15.389 1.00 98.56 213 LEU A CA 1
ATOM 1655 C C . LEU A 1 213 ? 0.643 5.037 16.680 1.00 98.56 213 LEU A C 1
ATOM 1657 O O . LEU A 1 213 ? -0.360 4.522 17.181 1.00 98.56 213 LEU A O 1
ATOM 1661 N N . ALA A 1 214 ? 1.209 6.133 17.192 1.00 98.50 214 ALA A N 1
ATOM 1662 C CA . ALA A 1 214 ? 0.680 6.838 18.356 1.00 98.50 214 ALA A CA 1
ATOM 1663 C C . ALA A 1 214 ? -0.717 7.429 18.091 1.00 98.50 214 ALA A C 1
ATOM 1665 O O . ALA A 1 214 ? -1.625 7.238 18.903 1.00 98.50 214 ALA A O 1
ATOM 1666 N N . ALA A 1 215 ? -0.920 8.082 16.942 1.00 98.62 215 ALA A N 1
ATOM 1667 C CA . ALA A 1 215 ? -2.219 8.635 16.562 1.00 98.62 215 ALA A CA 1
ATOM 1668 C C . ALA A 1 215 ? -3.279 7.539 16.364 1.00 98.62 215 ALA A C 1
ATOM 1670 O O . ALA A 1 215 ? -4.400 7.679 16.847 1.00 98.62 215 ALA A O 1
ATOM 1671 N N . LEU A 1 216 ? -2.933 6.421 15.714 1.00 98.38 216 LEU A N 1
ATOM 1672 C CA . LEU A 1 216 ? -3.845 5.282 15.560 1.00 98.38 216 LEU A CA 1
ATOM 1673 C C . LEU A 1 216 ? -4.254 4.696 16.915 1.00 98.38 216 LEU A C 1
ATOM 1675 O O . LEU A 1 216 ? -5.431 4.400 17.115 1.00 98.38 216 LEU A O 1
ATOM 1679 N N . ARG A 1 217 ? -3.312 4.573 17.859 1.00 97.69 217 ARG A N 1
ATOM 1680 C CA . ARG A 1 217 ? -3.605 4.118 19.225 1.00 97.69 217 ARG A CA 1
ATOM 1681 C C . ARG A 1 217 ? -4.574 5.062 19.939 1.00 97.69 217 ARG A C 1
ATOM 1683 O O . ARG A 1 217 ? -5.517 4.586 20.561 1.00 97.69 217 ARG A O 1
ATOM 1690 N N . GLN A 1 218 ? -4.361 6.374 19.825 1.00 96.81 218 GLN A N 1
ATOM 1691 C CA . GLN A 1 218 ? -5.232 7.388 20.425 1.00 96.81 218 GLN A CA 1
ATOM 1692 C C . GLN A 1 218 ? -6.648 7.365 19.828 1.00 96.81 218 GLN A C 1
ATOM 1694 O O . GLN A 1 218 ? -7.631 7.487 20.555 1.00 96.81 218 GLN A O 1
ATOM 1699 N N . GLU A 1 219 ? -6.765 7.218 18.508 1.00 97.38 219 GLU A N 1
ATOM 1700 C CA . GLU A 1 219 ? -8.055 7.309 17.819 1.00 97.38 219 GLU A CA 1
ATOM 1701 C C . GLU A 1 219 ? -8.835 5.984 17.793 1.00 97.38 219 GLU A C 1
ATOM 1703 O O . GLU A 1 219 ? -10.022 5.993 17.469 1.00 97.38 219 GLU A O 1
ATOM 1708 N N . ALA A 1 220 ? -8.220 4.847 18.140 1.00 93.94 220 ALA A N 1
ATOM 1709 C CA . ALA A 1 220 ? -8.865 3.535 18.054 1.00 93.94 220 ALA A CA 1
ATOM 1710 C C . ALA A 1 220 ? -10.159 3.448 18.884 1.00 93.94 220 ALA A C 1
ATOM 1712 O O . ALA A 1 220 ? -11.182 2.990 18.374 1.00 93.94 220 ALA A O 1
ATOM 1713 N N . GLU A 1 221 ? -10.143 3.900 20.141 1.00 91.50 221 GLU A N 1
ATOM 1714 C CA . GLU A 1 221 ? -11.345 3.922 20.989 1.00 91.50 221 GLU A CA 1
ATOM 1715 C C . GLU A 1 221 ? -12.354 4.966 20.509 1.00 91.50 221 GLU A C 1
ATOM 1717 O O . GLU A 1 221 ? -13.537 4.655 20.368 1.00 91.50 221 GLU A O 1
ATOM 1722 N N . VAL A 1 222 ? -11.875 6.154 20.128 1.00 93.50 222 VAL A N 1
ATOM 1723 C CA . VAL A 1 222 ? -12.714 7.246 19.616 1.00 93.50 222 VAL A CA 1
ATOM 1724 C C . VAL A 1 222 ? -13.524 6.801 18.398 1.00 93.50 222 VAL A C 1
ATOM 1726 O O . VAL A 1 222 ? -14.718 7.082 18.323 1.00 93.50 222 VAL A O 1
ATOM 1729 N N . LEU A 1 223 ? -12.914 6.086 17.447 1.00 94.00 223 LEU A N 1
ATOM 1730 C CA . LEU A 1 223 ? -13.599 5.562 16.260 1.00 94.00 223 LEU A CA 1
ATOM 1731 C C . LEU A 1 223 ? -14.706 4.559 16.626 1.00 94.00 223 LEU A C 1
ATOM 1733 O O . LEU A 1 223 ? -15.795 4.616 16.043 1.00 94.00 223 LEU A O 1
ATOM 1737 N N . ARG A 1 224 ? -14.454 3.688 17.614 1.00 89.00 224 ARG A N 1
ATOM 1738 C CA . ARG A 1 224 ? -15.431 2.699 18.103 1.00 89.00 224 ARG A CA 1
ATOM 1739 C C . ARG A 1 224 ? -16.622 3.377 18.779 1.00 89.00 224 ARG A C 1
ATOM 1741 O O . ARG A 1 224 ? -17.763 3.074 18.432 1.00 89.00 224 ARG A O 1
ATOM 1748 N N . GLU A 1 225 ? -16.374 4.323 19.683 1.00 92.38 225 GLU A N 1
ATOM 1749 C CA . GLU A 1 225 ? -17.421 5.112 20.358 1.00 92.38 225 GLU A CA 1
ATOM 1750 C C . GLU A 1 225 ? -18.272 5.906 19.361 1.00 92.38 225 GLU A C 1
ATOM 1752 O O . GLU A 1 225 ? -19.481 6.067 19.516 1.00 92.38 225 GLU A O 1
ATOM 1757 N N . GLN A 1 226 ? -17.638 6.353 18.282 1.00 91.44 226 GLN A N 1
ATOM 1758 C CA . GLN A 1 226 ? -18.258 7.080 17.188 1.00 91.44 226 GLN A CA 1
ATOM 1759 C C . GLN A 1 226 ? -19.077 6.217 16.215 1.00 91.44 226 GLN A C 1
ATOM 1761 O O . GLN A 1 226 ? -19.630 6.768 15.251 1.00 91.44 226 GLN A O 1
ATOM 1766 N N . GLY A 1 227 ? -19.146 4.900 16.441 1.00 93.00 227 GLY A N 1
ATOM 1767 C CA . GLY A 1 227 ? -19.892 3.951 15.615 1.00 93.00 227 GLY A CA 1
ATOM 1768 C C . GLY A 1 227 ? -19.331 3.788 14.200 1.00 93.00 227 GLY A C 1
ATOM 1769 O O . GLY A 1 227 ? -20.099 3.487 13.284 1.00 93.00 227 GLY A O 1
ATOM 1770 N N . ILE A 1 228 ? -18.031 4.039 14.008 1.00 94.81 228 ILE A N 1
ATOM 1771 C CA . ILE A 1 228 ? -17.336 3.815 12.739 1.00 94.81 228 ILE A CA 1
ATOM 1772 C C . ILE A 1 228 ? -16.741 2.410 12.742 1.00 94.81 228 ILE A C 1
ATOM 1774 O O . ILE A 1 228 ? -15.938 2.072 13.613 1.00 94.81 228 ILE A O 1
ATOM 1778 N N . ASP A 1 229 ? -17.077 1.615 11.732 1.00 95.31 229 ASP A N 1
ATOM 1779 C CA . ASP A 1 229 ? -16.493 0.289 11.571 1.00 95.31 229 ASP A CA 1
ATOM 1780 C C . ASP A 1 229 ? -15.206 0.412 10.745 1.00 95.31 229 ASP A C 1
ATOM 1782 O O . ASP A 1 229 ? -15.239 0.678 9.539 1.00 95.31 229 ASP A O 1
ATOM 1786 N N . VAL A 1 230 ? -14.052 0.230 11.389 1.00 97.25 230 VAL A N 1
ATOM 1787 C CA . VAL A 1 230 ? -12.793 0.043 10.659 1.00 97.25 230 VAL A CA 1
ATOM 1788 C C . VAL A 1 230 ? -12.759 -1.389 10.132 1.00 97.25 230 VAL A C 1
ATOM 1790 O O . VAL A 1 230 ? -13.049 -2.323 10.877 1.00 97.25 230 VAL A O 1
ATOM 1793 N N . VAL A 1 231 ? -12.450 -1.567 8.850 1.00 97.69 231 VAL A N 1
ATOM 1794 C CA . VAL A 1 231 ? -12.497 -2.862 8.157 1.00 97.69 231 VAL A CA 1
ATOM 1795 C C . VAL A 1 231 ? -11.293 -3.035 7.221 1.00 97.69 231 VAL A C 1
ATOM 1797 O O . VAL A 1 231 ? -10.759 -2.034 6.735 1.00 97.69 231 VAL A O 1
ATOM 1800 N N . PRO A 1 232 ? -10.904 -4.284 6.895 1.00 98.12 232 PRO A N 1
ATOM 1801 C CA . PRO A 1 232 ? -9.980 -4.559 5.796 1.00 98.12 232 PRO A CA 1
ATOM 1802 C C . PRO A 1 232 ? -10.444 -3.919 4.483 1.00 98.12 232 PRO A C 1
ATOM 1804 O O . PRO A 1 232 ? -11.652 -3.850 4.213 1.00 98.12 232 PRO A O 1
ATOM 1807 N N . VAL A 1 233 ? -9.504 -3.460 3.652 1.00 98.38 233 VAL A N 1
ATOM 1808 C CA . VAL A 1 233 ? -9.838 -2.685 2.447 1.00 98.38 233 VAL A CA 1
ATOM 1809 C C . VAL A 1 233 ? -10.660 -3.496 1.446 1.00 98.38 233 VAL A C 1
ATOM 1811 O O . VAL A 1 233 ? -11.538 -2.933 0.783 1.00 98.38 233 VAL A O 1
ATOM 1814 N N . SER A 1 234 ? -10.483 -4.819 1.397 1.00 98.00 234 SER A N 1
ATOM 1815 C CA . SER A 1 234 ? -11.284 -5.689 0.530 1.00 98.00 234 SER A CA 1
ATOM 1816 C C . SER A 1 234 ? -12.793 -5.594 0.780 1.00 98.00 234 SER A C 1
ATOM 1818 O O . SER A 1 234 ? -13.584 -5.736 -0.155 1.00 98.00 234 SER A O 1
ATOM 1820 N N . GLN A 1 235 ? -13.226 -5.268 2.004 1.00 97.12 235 GLN A N 1
ATOM 1821 C CA . GLN A 1 235 ? -14.648 -5.114 2.331 1.00 97.12 235 GLN A CA 1
ATOM 1822 C C . GLN A 1 235 ? -15.279 -3.843 1.744 1.00 97.12 235 GLN A C 1
ATOM 1824 O O . GLN A 1 235 ? -16.514 -3.718 1.719 1.00 97.12 235 GLN A O 1
ATOM 1829 N N . LEU A 1 236 ? -14.455 -2.894 1.294 1.00 96.56 236 LEU A N 1
ATOM 1830 C CA . LEU A 1 236 ? -14.894 -1.667 0.628 1.00 96.56 236 LEU A CA 1
ATOM 1831 C C . LEU A 1 236 ? -14.948 -1.816 -0.897 1.00 96.56 236 LEU A C 1
ATOM 1833 O O . LEU A 1 236 ? -15.521 -0.967 -1.582 1.00 96.56 236 LEU A O 1
ATOM 1837 N N . LEU A 1 237 ? -14.412 -2.912 -1.435 1.00 93.56 237 LEU A N 1
ATOM 1838 C CA . LEU A 1 237 ? -14.484 -3.224 -2.853 1.00 93.56 237 LEU A CA 1
ATOM 1839 C C . LEU A 1 237 ? -15.884 -3.750 -3.174 1.00 93.56 237 LEU A C 1
ATOM 1841 O O . LEU A 1 237 ? -16.235 -4.906 -2.934 1.00 93.56 237 LEU A O 1
ATOM 1845 N N . VAL A 1 238 ? -16.729 -2.877 -3.716 1.00 73.12 238 VAL A N 1
ATOM 1846 C CA . VAL A 1 238 ? -18.057 -3.275 -4.181 1.00 73.12 238 VAL A CA 1
ATOM 1847 C C . VAL A 1 238 ? -17.883 -4.229 -5.366 1.00 73.12 238 VAL A C 1
ATOM 1849 O O . VAL A 1 238 ? -17.401 -3.826 -6.424 1.00 73.12 238 VAL A O 1
ATOM 1852 N N . LYS A 1 239 ? -18.332 -5.487 -5.234 1.00 46.28 239 LYS A N 1
ATOM 1853 C CA . LYS A 1 239 ? -18.634 -6.312 -6.414 1.00 46.28 239 LYS A CA 1
ATOM 1854 C C . LYS A 1 239 ? -19.637 -5.525 -7.241 1.00 46.28 239 LYS A C 1
ATOM 1856 O O . LYS A 1 239 ? -20.723 -5.239 -6.735 1.00 46.28 239 LYS A O 1
ATOM 1861 N N . ALA A 1 240 ? -19.291 -5.180 -8.479 1.00 36.53 240 ALA A N 1
ATOM 1862 C CA . ALA A 1 240 ? -20.243 -4.627 -9.428 1.00 36.53 240 ALA A CA 1
ATOM 1863 C C . ALA A 1 240 ? -21.443 -5.583 -9.497 1.00 36.53 240 ALA A C 1
ATOM 1865 O O . ALA A 1 240 ? -21.394 -6.619 -10.157 1.00 36.53 240 ALA A O 1
ATOM 1866 N N . LYS A 1 241 ? -22.517 -5.285 -8.757 1.00 32.28 241 LYS A N 1
ATOM 1867 C CA . LYS A 1 241 ? -23.798 -5.937 -8.980 1.00 32.28 241 LYS A CA 1
ATOM 1868 C C . LYS A 1 241 ? -24.190 -5.490 -10.373 1.00 32.28 241 LYS A C 1
ATOM 1870 O O . LYS A 1 241 ? -24.482 -4.311 -10.574 1.00 32.28 241 LYS A O 1
ATOM 1875 N N . GLY A 1 242 ? -24.116 -6.418 -11.326 1.00 32.34 242 GLY A N 1
ATOM 1876 C CA . GLY A 1 242 ? -24.665 -6.230 -12.655 1.00 32.34 242 GLY A CA 1
ATOM 1877 C C . GLY A 1 242 ? -26.072 -5.683 -12.491 1.00 32.34 242 GLY A C 1
ATOM 1878 O O . GLY A 1 242 ? -26.960 -6.365 -11.981 1.00 32.34 242 GLY A O 1
ATOM 1879 N N . ARG A 1 243 ? -26.256 -4.414 -12.852 1.00 31.31 243 ARG A N 1
ATOM 1880 C CA . ARG A 1 243 ? -27.581 -3.861 -13.069 1.00 31.31 243 ARG A CA 1
ATOM 1881 C C . ARG A 1 243 ? -28.116 -4.637 -14.263 1.00 31.31 243 ARG A C 1
ATOM 1883 O O . ARG A 1 243 ? -27.735 -4.366 -15.396 1.00 31.31 243 ARG A O 1
ATOM 1890 N N . THR A 1 244 ? -28.948 -5.639 -14.000 1.00 33.34 244 THR A N 1
ATOM 1891 C CA . THR A 1 244 ? -29.892 -6.141 -14.992 1.00 33.34 244 THR A CA 1
ATOM 1892 C C . THR A 1 244 ? -30.655 -4.928 -15.491 1.00 33.34 244 THR A C 1
ATOM 1894 O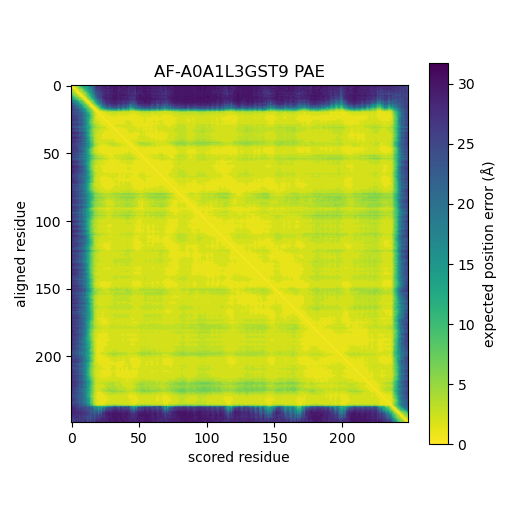 O . THR A 1 244 ? -31.462 -4.348 -14.763 1.00 33.34 244 THR A O 1
ATOM 1897 N N . VAL A 1 245 ? -30.334 -4.503 -16.711 1.00 36.94 245 VAL A N 1
ATOM 1898 C CA . VAL A 1 245 ? -31.193 -3.618 -17.482 1.00 36.94 245 VAL A CA 1
ATOM 1899 C C . VAL A 1 245 ? -32.479 -4.406 -17.663 1.00 36.94 245 VAL A C 1
ATOM 1901 O O . VAL A 1 245 ? -32.524 -5.379 -18.415 1.00 36.94 245 VAL A O 1
ATOM 1904 N N . GLY A 1 246 ? -33.497 -4.049 -16.884 1.00 32.97 246 GLY A N 1
ATOM 1905 C CA . GLY A 1 246 ? -34.848 -4.496 -17.158 1.00 32.97 246 GLY A CA 1
ATOM 1906 C C . GLY A 1 246 ? -35.171 -4.068 -18.582 1.00 32.97 246 GLY A C 1
ATOM 1907 O O . GLY A 1 246 ? -35.140 -2.878 -18.888 1.00 32.97 246 GLY A O 1
ATOM 1908 N N . LYS A 1 247 ? -35.425 -5.042 -19.459 1.00 43.53 247 LYS A N 1
ATOM 1909 C CA . LYS A 1 247 ? -36.134 -4.781 -20.708 1.00 43.53 247 LYS A CA 1
ATOM 1910 C C . LYS A 1 247 ? -37.497 -4.227 -20.309 1.00 43.53 247 LYS A C 1
ATOM 1912 O O . LYS A 1 247 ? -38.307 -4.956 -19.744 1.00 43.53 247 LYS A O 1
ATOM 1917 N N . GLY A 1 248 ? -37.695 -2.934 -20.519 1.00 37.41 248 GLY A N 1
ATOM 1918 C CA . GLY A 1 248 ? -38.972 -2.270 -20.331 1.00 37.41 248 GLY A CA 1
ATOM 1919 C C . GLY A 1 248 ? -39.504 -1.812 -21.678 1.00 37.41 248 GLY A C 1
ATOM 1920 O O . GLY A 1 248 ? -38.813 -1.044 -22.340 1.00 37.41 248 GLY A O 1
ATOM 1921 N N . GLY A 1 249 ? -40.716 -2.279 -21.998 1.00 33.56 249 GLY A N 1
ATOM 1922 C CA . GLY A 1 249 ? -41.672 -1.658 -22.923 1.00 33.56 249 GLY A CA 1
ATOM 1923 C C . GLY A 1 249 ? -41.391 -1.850 -24.395 1.00 33.56 249 GLY A C 1
ATOM 1924 O O . GLY A 1 249 ? -40.772 -0.934 -24.969 1.00 33.56 249 GLY A O 1
#

Radius of gyration: 21.14 Å; Cα contacts (8 Å, |Δi|>4): 498; chains: 1; bounding box: 89×32×44 Å

InterPro domains:
  IPR006837 Divergent polysaccharide deacetylase [PF04748] (24-237)
  IPR006837 Divergent polysaccharide deacetylase [PTHR30105] (18-243)
  IPR006837 Divergent polysaccharide deacetylase [cd10936] (21-236)
  IPR011330 Glycoside hydrolase/deacetylase, beta/alpha-barrel [SSF88713] (19-237)

Nearest PDB structures (foldseek):
  2nly-assembly1_A  TM=9.480E-01  e=8.498E-20  Halalkalibacterium halodurans
  2qv5-assembly2_B  TM=9.450E-01  e=3.627E-19  Agrobacterium fabrum str. C58
  5jmu-assembly1_A  TM=5.999E-01  e=5.330E-05  Agathobacter rectalis ATCC 33656
  1w0c-assembly1_C  TM=3.464E-01  e=5.539E-03  Leishmania major
  2uz9-assembly1_A  TM=4.410E-01  e=3.549E-02  Homo sapiens

Sequence (249 aa):
MLFLIDFKPSKIAESVPVRPRMAIIMDDLGHETHSAKTLIDIQLPVTFAILPYTAQAGTVARLAHQNGYEVMLHIPMEPQNYPAIDPGPGALIMSMDPFAVQNQLRQWLDELPYVVGGNNHMGSRLTEDPESMGAVLEVLRERRMFFIDSRTSASSVAIIEARRKGVPAISRDVFLDNVREVPAIAREIRKLAGMARRRGSAVGICHPYPETLAALRQEAEVLREQGIDVVPVSQLLVKAKGRTVGKGG

Secondary structure (DSSP, 8-state):
-------PPP----------EEEEEEEEETS-SHHHHHHHHHT---EEEE-TTSTTHHHHHHHHHHTT-EEEEEEEE--TTTTTS---TT-B-TTS-HHHHHHHHHHHHHHSTTEEEEEEEE-TTGGG-HHHHHHHHHHHHHTT-EEEE--SSTT--HHHHHHHHT--EEE-SEES-SS-SHHHHHHHHHHHHHHHHHHSEEEEEE---HHHHHHHHHHHHHHHHTT-EE--GGGG-------------

Mean predicted aligned error: 6.57 Å

Solvent-accessible surface area (backbone atoms only — not comparable to full-atom values): 13536 Å² total; per-residue (Å²): 140,82,85,82,81,82,82,75,81,76,78,77,75,77,74,75,78,82,61,24,31,34,21,40,35,37,37,82,36,10,71,55,57,65,60,58,51,52,46,59,75,54,73,56,52,40,20,42,19,27,29,70,83,32,89,25,19,53,58,36,36,52,54,38,48,77,71,73,35,47,35,24,38,26,41,35,19,30,33,76,56,53,79,85,51,72,65,52,84,84,38,43,45,87,88,53,54,53,65,58,44,31,50,53,52,50,50,44,61,72,67,36,59,78,51,55,31,32,32,54,33,67,13,40,38,38,35,48,34,65,64,58,38,42,26,52,45,48,52,32,40,76,70,74,21,36,42,39,41,64,65,67,31,96,67,49,38,50,66,62,48,23,57,77,68,71,24,53,56,53,61,55,73,43,70,33,50,88,52,85,39,39,73,53,23,40,49,38,50,52,48,44,53,52,42,4,63,76,65,48,46,36,33,35,38,37,51,79,44,72,39,47,55,51,20,50,53,65,43,48,61,56,38,51,78,69,54,41,43,66,34,42,53,72,79,71,50,73,73,80,73,76,76,75,76,73,90,74,134

pLDDT: mean 91.57, std 17.22, range [31.31, 98.94]

Foldseek 3Di:
DDDDDDDDDDPPPPDDPQFQEEEEEAAAPQQDCVLLVLVLVLVFQHAYAAEQPHPRQQVSLVSCVVSPHQYAYAAAEDAPPPPVPGSDPLHQYPPDALVSLLVSLVVSPVRHPRHQAYEYDHHQPQQLDLRSLLSNLVNCVVVLHAYEYACSDPNGCNVVSCVVSVHQYDYADEEQPPPLALVSSLVRVVVQSVVSVVPSYHYYYYYSDPSNSVNSSVCVVVCVVVRYHHHHVVVVRDDPPPPPPPPDD

Organism: NCBI:txid1842532